Protein AF-A0A0D6EUH8-F1 (afdb_monomer_lite)

Secondary structure (DSSP, 8-state):
-HHHHHHHHHHHHHHHHHHHHHHHHHHHHHHHHHHHHHHHHHHHHHHHHHHHHHHHHHHHHHHHHHHHHHHHHHHIIIII--SHHHHHHHHHHHHHHHHHHHHHHHTS-SS-SS--GGGTTHHHHHHHHHHHHHHHHHHHHT-SS--HHHHHHHHHHHTTTTHHHHHHHHHHHHHHHHHHHHHHHHHHHHHHHHHHHHHHHHHHHHHHHHHHHHHHHHHHHHHHH-

Foldseek 3Di:
DLLVVLVVVLVVLVVVLVVVLVVLVVVLVVVLVVLVVVLVVVLVVLVVVLVLLVLLLVLLVQLLVLLVQLLVLLLCLLQPDDDPVSNVVSVVSNVVSLVSNLVSLVVDDLPPPDNDPLSVCSVVLSVLSVVLVVVSVVVVVVPPDDDNVRSVVVSVVSPCSCVVSSVSSVSSSVSSVVVSVVSVVVSVVVSVVSVVVSVVVVVVSVVVSVVSSVVSVVVSVVSNVD

Sequence (226 aa):
MDQLKNKTLFRQKLISSTITIIFLIVVMGIASLFALWKMEREYNQSLLKVNVLKNISEQLSLAQLNLKSVDQEWKNLIIRARDKETKIKYKRLFEIKVLAFQENIESIESDNKIPLLALKDIDNLKKDSLIIINRYRDLLRAYESLSLTEGVLLDKKTIGLTKNIENKLFIMNHEIIEIYVALQVKVKNDFEIRYYELRQFLILVILFALFLSFINLFKALRVSSE

Radius of gyration: 35.38 Å; chains: 1; bounding box: 79×24×101 Å

pLDDT: mean 87.74, std 8.53, range [57.03, 97.56]

Structure (mmCIF, N/CA/C/O backbone):
data_AF-A0A0D6EUH8-F1
#
_entry.id   AF-A0A0D6EUH8-F1
#
loop_
_atom_site.group_PDB
_atom_site.id
_atom_site.type_symbol
_atom_site.label_atom_id
_atom_site.label_alt_id
_atom_site.label_comp_id
_atom_site.label_asym_id
_atom_site.label_entity_id
_atom_site.label_seq_id
_atom_site.pdbx_PDB_ins_code
_atom_site.Cartn_x
_atom_site.Cartn_y
_atom_site.Cartn_z
_atom_site.occupancy
_atom_site.B_iso_or_equiv
_atom_site.auth_seq_id
_atom_site.auth_comp_id
_atom_site.auth_asym_id
_atom_site.auth_atom_id
_atom_site.pdbx_PDB_model_num
ATOM 1 N N . MET A 1 1 ? 51.987 6.398 -62.429 1.00 58.28 1 MET A N 1
ATOM 2 C CA . MET A 1 1 ? 51.028 7.337 -61.798 1.00 58.28 1 MET A CA 1
ATOM 3 C C . MET A 1 1 ? 49.830 6.597 -61.199 1.00 58.28 1 MET A C 1
ATOM 5 O O . MET A 1 1 ? 49.454 6.918 -60.077 1.00 58.28 1 MET A O 1
ATOM 9 N N . ASP A 1 2 ? 49.307 5.560 -61.864 1.00 63.91 2 ASP A N 1
ATOM 10 C CA . ASP A 1 2 ? 48.124 4.809 -61.400 1.00 63.91 2 ASP A CA 1
ATOM 11 C C . ASP A 1 2 ? 48.315 4.019 -60.097 1.00 63.91 2 ASP A C 1
ATOM 13 O O . ASP A 1 2 ? 47.468 4.102 -59.214 1.00 63.91 2 ASP A O 1
ATOM 17 N N . GLN A 1 3 ? 49.463 3.369 -59.871 1.00 66.19 3 GLN A N 1
ATOM 18 C CA . GLN A 1 3 ? 49.709 2.643 -58.608 1.00 66.19 3 GLN A CA 1
ATOM 19 C C . GLN A 1 3 ? 49.721 3.553 -57.362 1.00 66.19 3 GLN A C 1
ATOM 21 O O . GLN A 1 3 ? 49.236 3.182 -56.292 1.00 66.19 3 GLN A O 1
ATOM 26 N N . LEU A 1 4 ? 50.246 4.777 -57.494 1.00 68.69 4 LEU A N 1
ATOM 27 C CA . LEU A 1 4 ? 50.252 5.783 -56.423 1.00 68.69 4 LEU A CA 1
ATOM 28 C C . LEU A 1 4 ? 48.836 6.321 -56.152 1.00 68.69 4 LEU A C 1
ATOM 30 O O . LEU A 1 4 ? 48.470 6.558 -54.996 1.00 68.69 4 LEU A O 1
ATOM 34 N N . LYS A 1 5 ? 48.017 6.443 -57.203 1.00 74.06 5 LYS A N 1
ATOM 35 C CA . LYS A 1 5 ? 46.605 6.834 -57.126 1.00 74.06 5 LYS A CA 1
ATOM 36 C C . LYS A 1 5 ? 45.753 5.738 -56.468 1.00 74.06 5 LYS A C 1
ATOM 38 O O . LYS A 1 5 ? 45.017 6.048 -55.531 1.00 74.06 5 LYS A O 1
ATOM 43 N N . ASN A 1 6 ? 45.937 4.467 -56.840 1.00 75.69 6 ASN A N 1
ATOM 44 C CA . ASN A 1 6 ? 45.212 3.322 -56.263 1.00 75.69 6 ASN A CA 1
ATOM 45 C C . ASN A 1 6 ? 45.547 3.125 -54.776 1.00 75.69 6 ASN A C 1
ATOM 47 O O . ASN A 1 6 ? 44.644 2.966 -53.953 1.00 75.69 6 ASN A O 1
ATOM 51 N N . LYS A 1 7 ? 46.822 3.271 -54.382 1.00 78.31 7 LYS A N 1
ATOM 52 C CA . LYS A 1 7 ? 47.241 3.220 -52.966 1.00 78.31 7 LYS A CA 1
ATOM 53 C C . LYS A 1 7 ? 46.637 4.351 -52.124 1.00 78.31 7 LYS A C 1
ATOM 55 O O . LYS A 1 7 ? 46.282 4.140 -50.963 1.00 78.31 7 LYS A O 1
ATOM 60 N N . THR A 1 8 ? 46.509 5.546 -52.698 1.00 81.62 8 THR A N 1
ATOM 61 C CA . THR A 1 8 ? 45.907 6.706 -52.021 1.00 81.62 8 THR A CA 1
ATOM 62 C C . THR A 1 8 ? 44.395 6.531 -51.861 1.00 81.62 8 THR A C 1
ATOM 64 O O . THR A 1 8 ? 43.873 6.725 -50.763 1.00 81.62 8 THR A O 1
ATOM 67 N N . LEU A 1 9 ? 43.704 6.068 -52.909 1.00 79.81 9 LEU A N 1
ATOM 68 C CA . LEU A 1 9 ? 42.270 5.753 -52.876 1.00 79.81 9 LEU A CA 1
ATOM 69 C C . LEU A 1 9 ? 41.944 4.626 -51.885 1.00 79.81 9 LEU A C 1
ATOM 71 O O . LEU A 1 9 ? 40.969 4.722 -51.140 1.00 79.81 9 LEU A O 1
ATOM 75 N N . PHE A 1 10 ? 42.778 3.585 -51.825 1.00 79.19 10 PHE A N 1
ATOM 76 C CA . PHE A 1 10 ? 42.643 2.496 -50.855 1.00 79.19 10 PHE A CA 1
ATOM 77 C C . PHE A 1 10 ? 42.703 3.008 -49.408 1.00 79.19 10 PHE A C 1
ATOM 79 O O . PHE A 1 10 ? 41.814 2.723 -48.603 1.00 79.19 10 PHE A O 1
ATOM 86 N N . ARG A 1 11 ? 43.706 3.838 -49.087 1.00 82.06 11 ARG A N 1
ATOM 87 C CA . ARG A 1 11 ? 43.846 4.463 -47.759 1.00 82.06 11 ARG A CA 1
ATOM 88 C C . ARG A 1 11 ? 42.659 5.358 -47.413 1.00 82.06 11 ARG A C 1
ATOM 90 O O . ARG A 1 11 ? 42.157 5.282 -46.296 1.00 82.06 11 ARG A O 1
ATOM 97 N N . GLN A 1 12 ? 42.183 6.166 -48.361 1.00 83.25 12 GLN A N 1
ATOM 98 C CA . GLN A 1 12 ? 41.008 7.020 -48.158 1.00 83.25 12 GLN A CA 1
ATOM 99 C C . GLN A 1 12 ? 39.749 6.203 -47.839 1.00 83.25 12 GLN A C 1
ATOM 101 O O . GLN A 1 12 ? 39.026 6.547 -46.903 1.00 83.25 12 GLN A O 1
ATOM 106 N N . LYS A 1 13 ? 39.509 5.093 -48.554 1.00 81.00 13 LYS A N 1
ATOM 107 C CA . LYS A 1 13 ? 38.370 4.198 -48.283 1.00 81.00 13 LYS A CA 1
ATOM 108 C C . LYS A 1 13 ? 38.455 3.544 -46.901 1.00 81.00 13 LYS A C 1
ATOM 110 O O . LYS A 1 13 ? 37.440 3.472 -46.212 1.00 81.00 13 LYS A O 1
ATOM 115 N N . LEU A 1 14 ? 39.649 3.124 -46.471 1.00 82.31 14 LEU A N 1
ATOM 116 C CA . LEU A 1 14 ? 39.854 2.585 -45.122 1.00 82.31 14 LEU A CA 1
ATOM 117 C C . LEU A 1 14 ? 39.599 3.638 -44.037 1.00 82.31 14 LEU A C 1
ATOM 119 O O . LEU A 1 14 ? 38.841 3.375 -43.108 1.00 82.31 14 LEU A O 1
ATOM 123 N N . ILE A 1 15 ? 40.164 4.842 -44.176 1.00 85.06 15 ILE A N 1
ATOM 124 C CA . ILE A 1 15 ? 39.971 5.941 -43.214 1.00 85.06 15 ILE A CA 1
ATOM 125 C C . ILE A 1 15 ? 38.488 6.319 -43.115 1.00 85.06 15 ILE A C 1
ATOM 127 O O . ILE A 1 15 ? 37.951 6.415 -42.014 1.00 85.06 15 ILE A O 1
ATOM 131 N N . SER A 1 16 ? 37.803 6.474 -44.252 1.00 79.19 16 SER A N 1
ATOM 132 C CA . SER A 1 16 ? 36.369 6.784 -44.294 1.00 79.19 16 SER A CA 1
ATOM 133 C C . SER A 1 16 ? 35.522 5.700 -43.615 1.00 79.19 16 SER A C 1
ATOM 135 O O . SER A 1 16 ? 34.612 6.018 -42.844 1.00 79.19 16 SER A O 1
ATOM 137 N N . SER A 1 17 ? 35.855 4.422 -43.822 1.00 79.88 17 SER A N 1
ATOM 138 C CA . SER A 1 17 ? 35.183 3.313 -43.140 1.00 79.88 17 SER A CA 1
ATOM 139 C C . SER A 1 17 ? 35.401 3.352 -41.628 1.00 79.88 17 SER A C 1
ATOM 141 O O . SER A 1 17 ? 34.443 3.196 -40.873 1.00 79.88 17 SER A O 1
ATOM 143 N N . THR A 1 18 ? 36.634 3.585 -41.175 1.00 84.69 18 THR A N 1
ATOM 144 C CA . THR A 1 18 ? 36.955 3.682 -39.745 1.00 84.69 18 THR A CA 1
ATOM 145 C C . THR A 1 18 ? 36.216 4.844 -39.087 1.00 84.69 18 THR A C 1
ATOM 147 O O . THR A 1 18 ? 35.610 4.658 -38.036 1.00 84.69 18 THR A O 1
ATOM 150 N N . ILE A 1 19 ? 36.182 6.018 -39.729 1.00 86.88 19 ILE A N 1
ATOM 151 C CA . ILE A 1 19 ? 35.429 7.184 -39.239 1.00 86.88 19 ILE A CA 1
ATOM 152 C C . ILE A 1 19 ? 33.936 6.860 -39.130 1.00 86.88 19 ILE A C 1
ATOM 154 O O . ILE A 1 19 ? 33.315 7.188 -38.124 1.00 86.88 19 ILE A O 1
ATOM 158 N N . THR A 1 20 ? 33.368 6.176 -40.127 1.00 83.88 20 THR A N 1
ATOM 159 C CA . THR A 1 20 ? 31.948 5.787 -40.121 1.00 83.88 20 THR A CA 1
ATOM 160 C C . THR A 1 20 ? 31.633 4.833 -38.966 1.00 83.88 20 THR A C 1
ATOM 162 O O . THR A 1 20 ? 30.648 5.031 -38.262 1.00 83.88 20 THR A O 1
ATOM 165 N N . ILE A 1 21 ? 32.483 3.828 -38.726 1.00 84.75 21 ILE A N 1
ATOM 166 C CA . ILE A 1 21 ? 32.310 2.875 -37.617 1.00 84.75 21 ILE A CA 1
ATOM 167 C C . ILE A 1 21 ? 32.413 3.592 -36.268 1.00 84.75 21 ILE A C 1
ATOM 169 O O . ILE A 1 21 ? 31.552 3.401 -35.414 1.00 84.75 21 ILE A O 1
ATOM 173 N N . ILE A 1 22 ? 33.425 4.448 -36.084 1.00 89.50 22 ILE A N 1
ATOM 174 C CA . ILE A 1 22 ? 33.591 5.234 -34.852 1.00 89.50 22 ILE A CA 1
ATOM 175 C C . ILE A 1 22 ? 32.367 6.122 -34.623 1.00 89.50 22 ILE A C 1
ATOM 177 O O . ILE A 1 22 ? 31.824 6.141 -33.521 1.00 89.50 22 ILE A O 1
ATOM 181 N N . PHE A 1 23 ? 31.894 6.814 -35.660 1.00 88.94 23 PHE A N 1
ATOM 182 C CA . PHE A 1 23 ? 30.700 7.649 -35.577 1.00 88.94 23 PHE A CA 1
ATOM 183 C C . PHE A 1 23 ? 29.466 6.839 -35.156 1.00 88.94 23 PHE A C 1
ATOM 185 O O . PHE A 1 23 ? 28.757 7.245 -34.238 1.00 88.94 23 PHE A O 1
ATOM 192 N N . LEU A 1 24 ? 29.242 5.667 -35.760 1.00 87.25 24 LEU A N 1
ATOM 193 C CA . LEU A 1 24 ? 28.132 4.783 -35.394 1.00 87.25 24 LEU A CA 1
ATOM 194 C C . LEU A 1 24 ? 28.236 4.292 -33.946 1.00 87.25 24 LEU A C 1
ATOM 196 O O . LEU A 1 24 ? 27.228 4.291 -33.245 1.00 87.25 24 LEU A O 1
ATOM 200 N N . ILE A 1 25 ? 29.436 3.938 -33.471 1.00 89.00 25 ILE A N 1
ATOM 201 C CA . ILE A 1 25 ? 29.666 3.550 -32.069 1.00 89.00 25 ILE A CA 1
ATOM 202 C C . ILE A 1 25 ? 29.326 4.708 -31.126 1.00 89.00 25 ILE A C 1
ATOM 204 O O . ILE A 1 25 ? 28.642 4.498 -30.125 1.00 89.00 25 ILE A O 1
ATOM 208 N N . VAL A 1 26 ? 29.762 5.930 -31.446 1.00 93.12 26 VAL A N 1
ATOM 209 C CA . VAL A 1 26 ? 29.475 7.120 -30.630 1.00 93.12 26 VAL A CA 1
ATOM 210 C C . VAL A 1 26 ? 27.972 7.401 -30.585 1.00 93.12 26 VAL A C 1
ATOM 212 O O . VAL A 1 26 ? 27.415 7.553 -29.499 1.00 93.12 26 VAL A O 1
ATOM 215 N N . VAL A 1 27 ? 27.295 7.412 -31.737 1.00 89.94 27 VAL A N 1
ATOM 216 C CA . VAL A 1 27 ? 25.838 7.623 -31.817 1.00 89.94 27 VAL A CA 1
ATOM 217 C C . VAL A 1 27 ? 25.084 6.539 -31.047 1.00 89.94 27 VAL A C 1
ATOM 219 O O . VAL A 1 27 ? 24.174 6.853 -30.279 1.00 89.94 27 VAL A O 1
ATOM 222 N N . MET A 1 28 ? 25.492 5.276 -31.196 1.00 91.06 28 MET A N 1
ATOM 223 C CA . MET A 1 28 ? 24.925 4.151 -30.455 1.00 91.06 28 MET A CA 1
ATOM 224 C C . MET A 1 28 ? 25.100 4.333 -28.946 1.00 91.06 28 MET A C 1
ATOM 226 O O . MET A 1 28 ? 24.143 4.142 -28.199 1.00 91.06 28 MET A O 1
ATOM 230 N N . GLY A 1 29 ? 26.288 4.742 -28.493 1.00 92.38 29 GLY A N 1
ATOM 231 C CA . GLY A 1 29 ? 26.565 5.011 -27.083 1.00 92.38 29 GLY A CA 1
ATOM 232 C C . GLY A 1 29 ? 25.658 6.100 -26.512 1.00 92.38 29 GLY A C 1
ATOM 233 O O . GLY A 1 29 ? 25.023 5.888 -25.480 1.00 92.38 29 GLY A O 1
ATOM 234 N N . ILE A 1 30 ? 25.522 7.229 -27.216 1.00 93.56 30 ILE A N 1
ATOM 235 C CA . ILE A 1 30 ? 24.649 8.339 -26.800 1.00 93.56 30 ILE A CA 1
ATOM 236 C C . ILE A 1 30 ? 23.183 7.888 -26.738 1.00 93.56 30 ILE A C 1
ATOM 238 O O . ILE A 1 30 ? 22.511 8.119 -25.732 1.00 93.56 30 ILE A O 1
ATOM 242 N N . ALA A 1 31 ? 22.692 7.212 -27.781 1.00 91.44 31 ALA A N 1
ATOM 243 C CA . ALA A 1 31 ? 21.315 6.721 -27.833 1.00 91.44 31 ALA A CA 1
ATOM 244 C C . ALA A 1 31 ? 21.024 5.709 -26.713 1.00 91.44 31 ALA A C 1
ATOM 246 O O . ALA A 1 31 ? 19.978 5.785 -26.069 1.00 91.44 31 ALA A O 1
ATOM 247 N N . SER A 1 32 ? 21.973 4.809 -26.435 1.00 93.62 32 SER A N 1
ATOM 248 C CA . SER A 1 32 ? 21.865 3.821 -25.355 1.00 93.62 32 SER A CA 1
ATOM 249 C C . SER A 1 32 ? 21.792 4.483 -23.990 1.00 93.62 32 SER A C 1
ATOM 251 O O . SER A 1 32 ? 20.918 4.153 -23.195 1.00 93.62 32 SER A O 1
ATOM 253 N N . LEU A 1 33 ? 22.685 5.440 -23.721 1.00 94.50 33 LEU A N 1
ATOM 254 C CA . LEU A 1 33 ? 22.703 6.173 -22.456 1.00 94.50 33 LEU A CA 1
ATOM 255 C C . LEU A 1 33 ? 21.409 6.959 -22.253 1.00 94.50 33 LEU A C 1
ATOM 257 O O . LEU A 1 33 ? 20.842 6.927 -21.164 1.00 94.50 33 LEU A O 1
ATOM 261 N N . PHE A 1 34 ? 20.904 7.612 -23.301 1.00 93.44 34 PHE A N 1
ATOM 262 C CA . PHE A 1 34 ? 19.634 8.328 -23.231 1.00 93.44 34 PHE A CA 1
ATOM 263 C C . PHE A 1 34 ? 18.451 7.385 -22.964 1.00 93.44 34 PHE A C 1
ATOM 265 O O . PHE A 1 34 ? 17.592 7.692 -22.135 1.00 93.44 34 PHE A O 1
ATOM 272 N N . ALA A 1 35 ? 18.417 6.223 -23.624 1.00 93.31 35 ALA A N 1
ATOM 273 C CA . ALA A 1 35 ? 17.390 5.209 -23.400 1.00 93.31 35 ALA A CA 1
ATOM 274 C C . ALA A 1 35 ? 17.435 4.659 -21.966 1.00 93.31 35 ALA A C 1
ATOM 276 O O . ALA A 1 35 ? 16.400 4.624 -21.301 1.00 93.31 35 ALA A O 1
ATOM 277 N N . LEU A 1 36 ? 18.625 4.309 -21.467 1.00 93.38 36 LEU A N 1
ATOM 278 C CA . LEU A 1 36 ? 18.826 3.835 -20.095 1.00 93.38 36 LEU A CA 1
ATOM 279 C C . LEU A 1 36 ? 18.418 4.891 -19.067 1.00 93.38 36 LEU A C 1
ATOM 281 O O . LEU A 1 36 ? 17.661 4.582 -18.152 1.00 93.38 36 LEU A O 1
ATOM 285 N N . TRP A 1 37 ? 18.833 6.145 -19.255 1.00 94.31 37 TRP A N 1
ATOM 286 C CA . TRP A 1 37 ? 18.448 7.254 -18.380 1.00 94.31 37 TRP A CA 1
ATOM 287 C C . TRP A 1 37 ? 16.929 7.459 -18.341 1.00 94.31 37 TRP A C 1
ATOM 289 O O . TRP A 1 37 ? 16.337 7.641 -17.274 1.00 94.31 37 TRP A O 1
ATOM 299 N N . LYS A 1 38 ? 16.266 7.394 -19.502 1.00 92.31 38 LYS A N 1
ATOM 300 C CA . LYS A 1 38 ? 14.805 7.489 -19.589 1.00 92.31 38 LYS A CA 1
ATOM 301 C C . LYS A 1 38 ? 14.127 6.316 -18.872 1.00 92.31 38 LYS A C 1
ATOM 303 O O . LYS A 1 38 ? 13.187 6.543 -18.112 1.00 92.31 38 LYS A O 1
ATOM 308 N N . MET A 1 39 ? 14.603 5.086 -19.090 1.00 92.00 39 MET A N 1
ATOM 309 C CA . MET A 1 39 ? 14.094 3.883 -18.419 1.00 92.00 39 MET A CA 1
ATOM 310 C C . MET A 1 39 ? 14.247 3.977 -16.901 1.00 92.00 39 MET A C 1
ATOM 312 O O . MET A 1 39 ? 13.288 3.722 -16.179 1.00 92.00 39 MET A O 1
ATOM 316 N N . GLU A 1 40 ? 15.416 4.395 -16.417 1.00 91.88 40 GLU A N 1
ATOM 317 C CA . GLU A 1 40 ? 15.684 4.590 -14.992 1.00 91.88 40 GLU A CA 1
ATOM 318 C C . GLU A 1 40 ? 14.746 5.639 -14.385 1.00 91.88 40 GLU A C 1
ATOM 320 O O . GLU A 1 40 ? 14.131 5.405 -13.343 1.00 91.88 40 GLU A O 1
ATOM 325 N N . ARG A 1 41 ? 14.574 6.785 -15.055 1.00 92.50 41 ARG A N 1
ATOM 326 C CA . ARG A 1 41 ? 13.681 7.850 -14.584 1.00 92.50 41 ARG A CA 1
ATOM 327 C C . ARG A 1 41 ? 12.235 7.372 -14.463 1.00 92.50 41 ARG A C 1
ATOM 329 O O . ARG A 1 41 ? 11.584 7.652 -13.457 1.00 92.50 41 ARG A O 1
ATOM 336 N N . GLU A 1 42 ? 11.730 6.666 -15.468 1.00 91.06 42 GLU A N 1
ATOM 337 C CA . GLU A 1 42 ? 10.363 6.138 -15.458 1.00 91.06 42 GLU A CA 1
ATOM 338 C C . GLU A 1 42 ? 10.177 5.008 -14.437 1.00 91.06 42 GLU A C 1
ATOM 340 O O . GLU A 1 42 ? 9.152 4.961 -13.748 1.00 91.06 42 GLU A O 1
ATOM 345 N N . TYR A 1 43 ? 11.181 4.141 -14.281 1.00 91.25 43 TYR A N 1
ATOM 346 C CA . TYR A 1 43 ? 11.196 3.103 -13.255 1.00 91.25 43 TYR A CA 1
ATOM 347 C C . TYR A 1 43 ? 11.134 3.717 -11.854 1.00 91.25 43 TYR A C 1
ATOM 349 O O . TYR A 1 43 ? 10.253 3.366 -11.072 1.00 91.25 43 TYR A O 1
ATOM 357 N N . ASN A 1 44 ? 11.985 4.703 -11.561 1.00 91.38 44 ASN A N 1
ATOM 358 C CA . ASN A 1 44 ? 12.016 5.377 -10.262 1.00 91.38 44 ASN A CA 1
ATOM 359 C C . ASN A 1 44 ? 10.696 6.099 -9.955 1.00 91.38 44 ASN A C 1
ATOM 361 O O . ASN A 1 44 ? 10.179 6.006 -8.841 1.00 91.38 44 ASN A O 1
ATOM 365 N N . GLN A 1 45 ? 10.096 6.769 -10.944 1.00 90.00 45 GLN A N 1
ATOM 366 C CA . GLN A 1 45 ? 8.768 7.374 -10.782 1.00 90.00 45 GLN A CA 1
ATOM 367 C C . GLN A 1 45 ? 7.685 6.334 -10.487 1.00 90.00 45 GLN A C 1
ATOM 369 O O . GLN A 1 45 ? 6.785 6.582 -9.683 1.00 90.00 45 GLN A O 1
ATOM 374 N N . SER A 1 46 ? 7.759 5.174 -11.131 1.00 91.00 46 SER 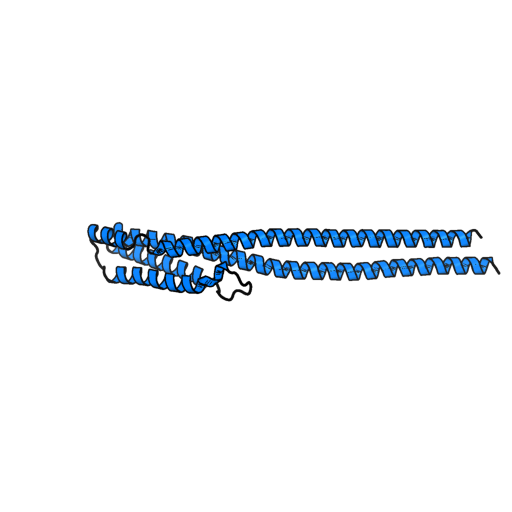A N 1
ATOM 375 C CA . SER A 1 46 ? 6.787 4.107 -10.920 1.00 91.00 46 SER A CA 1
ATOM 376 C C . SER A 1 46 ? 6.988 3.408 -9.578 1.00 91.00 46 SER A C 1
ATOM 378 O O . SER A 1 46 ? 6.009 3.120 -8.895 1.00 91.00 46 SER A O 1
ATOM 380 N N . LEU A 1 47 ? 8.236 3.226 -9.144 1.00 89.81 47 LEU A N 1
ATOM 381 C CA . LEU A 1 47 ? 8.579 2.686 -7.831 1.00 89.81 47 LEU A CA 1
ATOM 382 C C . LEU A 1 47 ? 8.039 3.569 -6.702 1.00 89.81 47 LEU A C 1
ATOM 384 O O . LEU A 1 47 ? 7.470 3.054 -5.742 1.00 89.81 47 LEU A O 1
ATOM 388 N N . LEU A 1 48 ? 8.138 4.897 -6.840 1.00 89.75 48 LEU A N 1
ATOM 389 C CA . LEU A 1 48 ? 7.518 5.831 -5.896 1.00 89.75 48 LEU A CA 1
ATOM 390 C C . LEU A 1 48 ? 6.006 5.600 -5.794 1.00 89.75 48 LEU A C 1
ATOM 392 O O . LEU A 1 48 ? 5.472 5.534 -4.690 1.00 89.75 48 LEU A O 1
ATOM 396 N N . LYS A 1 49 ? 5.320 5.411 -6.926 1.00 90.38 49 LYS A N 1
ATOM 397 C CA . LYS A 1 49 ? 3.876 5.134 -6.934 1.00 90.38 49 LYS A CA 1
ATOM 398 C C . LYS A 1 49 ? 3.534 3.792 -6.286 1.00 90.38 49 LYS A C 1
ATOM 400 O O . LYS A 1 49 ? 2.602 3.725 -5.492 1.00 90.38 49 LYS A O 1
ATOM 405 N N . VAL A 1 50 ? 4.304 2.746 -6.584 1.00 91.19 50 VAL A N 1
ATOM 406 C CA . VAL A 1 50 ? 4.151 1.416 -5.972 1.00 91.19 50 VAL A CA 1
ATOM 407 C C . VAL A 1 50 ? 4.328 1.493 -4.454 1.00 91.19 50 VAL A C 1
ATOM 409 O O . VAL A 1 50 ? 3.529 0.914 -3.723 1.00 91.19 50 VAL A O 1
ATOM 412 N N . ASN A 1 51 ? 5.325 2.239 -3.972 1.00 90.50 51 ASN A N 1
ATOM 413 C CA . ASN A 1 51 ? 5.570 2.417 -2.540 1.00 90.50 51 ASN A CA 1
ATOM 414 C C . ASN A 1 51 ? 4.445 3.193 -1.846 1.00 90.50 51 ASN A C 1
ATOM 416 O O . ASN A 1 51 ? 4.036 2.807 -0.754 1.00 90.50 51 ASN A O 1
ATOM 420 N N . VAL A 1 52 ? 3.913 4.239 -2.486 1.00 90.69 52 VAL A N 1
ATOM 421 C CA . VAL A 1 52 ? 2.750 4.982 -1.972 1.00 90.69 52 VAL A CA 1
ATOM 422 C C . VAL A 1 52 ? 1.541 4.055 -1.833 1.00 90.69 52 VAL A C 1
ATOM 424 O O . VAL A 1 52 ? 0.957 3.980 -0.755 1.00 90.69 52 VAL A O 1
ATOM 427 N N . LEU A 1 53 ? 1.207 3.290 -2.878 1.00 92.19 53 LEU A N 1
ATOM 428 C CA . LEU A 1 53 ? 0.081 2.345 -2.846 1.00 92.19 53 LEU A CA 1
ATOM 429 C C . LEU A 1 53 ? 0.267 1.246 -1.796 1.00 92.19 53 LEU A C 1
ATOM 431 O O . LEU A 1 53 ? -0.675 0.922 -1.074 1.00 92.19 53 LEU A O 1
ATOM 435 N N . LYS A 1 54 ? 1.486 0.708 -1.676 1.00 93.25 54 LYS A N 1
ATOM 436 C CA . LYS A 1 54 ? 1.832 -0.275 -0.646 1.00 93.25 54 LYS A CA 1
ATOM 437 C C . LYS A 1 54 ? 1.594 0.290 0.753 1.00 93.25 54 LYS A C 1
ATOM 439 O O . LYS A 1 54 ? 0.902 -0.344 1.541 1.00 93.25 54 LYS A O 1
ATOM 444 N N . ASN A 1 55 ? 2.119 1.483 1.038 1.00 92.75 55 ASN A N 1
ATOM 445 C CA . ASN A 1 55 ? 1.942 2.122 2.339 1.00 92.75 55 ASN A CA 1
ATOM 446 C C . ASN A 1 55 ? 0.456 2.361 2.641 1.00 92.75 55 ASN A C 1
ATOM 448 O O . ASN A 1 55 ? -0.007 2.010 3.717 1.00 92.75 55 ASN A O 1
ATOM 452 N N . ILE A 1 56 ? -0.322 2.873 1.680 1.00 93.38 56 ILE A N 1
ATOM 453 C CA . ILE A 1 56 ? -1.773 3.063 1.852 1.00 93.38 56 ILE A CA 1
ATOM 454 C C . ILE A 1 56 ? -2.464 1.733 2.189 1.00 93.38 56 ILE A C 1
ATOM 456 O O . ILE A 1 56 ? -3.247 1.675 3.135 1.00 93.38 56 ILE A O 1
ATOM 460 N N . SER A 1 57 ? -2.159 0.657 1.457 1.00 93.56 57 SER A N 1
ATOM 461 C CA . SER A 1 57 ? -2.735 -0.669 1.718 1.00 93.56 57 SER A CA 1
ATOM 462 C C . SER A 1 57 ? -2.363 -1.212 3.102 1.00 93.56 57 SER A C 1
ATOM 464 O O . SER A 1 57 ? -3.213 -1.762 3.810 1.00 93.56 57 SER A O 1
ATOM 466 N N . GLU A 1 58 ? -1.113 -1.024 3.531 1.00 95.44 58 GLU A N 1
ATOM 467 C CA . GLU A 1 58 ? -0.656 -1.403 4.870 1.00 95.44 58 GLU A CA 1
ATOM 468 C C . GLU A 1 58 ? -1.420 -0.628 5.952 1.00 95.44 58 GLU A C 1
ATOM 470 O O . GLU A 1 58 ? -1.946 -1.243 6.881 1.00 95.44 58 GLU A O 1
ATOM 475 N N . GLN A 1 59 ? -1.574 0.691 5.798 1.00 95.69 59 GLN A N 1
ATOM 476 C CA . GLN A 1 59 ? -2.324 1.521 6.745 1.00 95.69 59 GLN A CA 1
ATOM 477 C C . GLN A 1 59 ? -3.810 1.149 6.795 1.00 95.69 59 GLN A C 1
ATOM 479 O O . GLN A 1 59 ? -4.370 1.018 7.883 1.00 95.69 59 GLN A O 1
ATOM 484 N N . LEU A 1 60 ? -4.447 0.885 5.649 1.00 95.56 60 LEU A N 1
ATOM 485 C CA . LEU A 1 60 ? -5.833 0.404 5.601 1.00 95.56 60 LEU A CA 1
ATOM 486 C C . LEU A 1 60 ? -5.984 -0.959 6.291 1.00 95.56 60 LEU A C 1
ATOM 488 O O . LEU A 1 60 ? -6.936 -1.172 7.043 1.00 95.56 60 LEU A O 1
ATOM 492 N N . SER A 1 61 ? -5.038 -1.875 6.077 1.00 96.44 61 SER A N 1
ATOM 493 C CA . SER A 1 61 ? -5.041 -3.204 6.703 1.00 96.44 61 SER A CA 1
ATOM 494 C C . SER A 1 61 ? -4.864 -3.121 8.223 1.00 96.44 61 SER A C 1
ATOM 496 O O . SER A 1 61 ? -5.592 -3.776 8.975 1.00 96.44 61 SER A O 1
ATOM 498 N N . LEU A 1 62 ? -3.934 -2.281 8.689 1.00 97.56 62 LEU A N 1
ATOM 499 C CA . LEU A 1 62 ? -3.717 -2.026 10.115 1.00 97.56 62 LEU A CA 1
ATOM 500 C C . LEU A 1 62 ? -4.930 -1.345 10.755 1.00 97.56 62 LEU A C 1
ATOM 502 O O . LEU A 1 62 ? -5.355 -1.761 11.834 1.00 97.56 62 LEU A O 1
ATOM 506 N N . ALA A 1 63 ? -5.548 -0.378 10.071 1.00 97.25 63 ALA A N 1
ATOM 507 C CA . ALA A 1 63 ? -6.784 0.250 10.520 1.00 97.25 63 ALA A CA 1
ATOM 508 C C . ALA A 1 63 ? -7.907 -0.787 10.695 1.00 97.25 63 ALA A C 1
ATOM 510 O O . ALA A 1 63 ? -8.541 -0.837 11.747 1.00 97.25 63 ALA A O 1
ATOM 511 N N . GLN A 1 64 ? -8.124 -1.682 9.725 1.00 96.25 64 GLN A N 1
ATOM 512 C CA . GLN A 1 64 ? -9.124 -2.753 9.861 1.00 96.25 64 GLN A CA 1
ATOM 513 C C . GLN A 1 64 ? -8.851 -3.661 11.064 1.00 96.25 64 GLN A C 1
ATOM 515 O O . GLN A 1 64 ? -9.772 -4.014 11.803 1.00 96.25 64 GLN A O 1
ATOM 520 N N . LEU A 1 65 ? -7.591 -4.055 11.267 1.00 97.06 65 LEU A N 1
ATOM 521 C CA . LEU A 1 65 ? -7.196 -4.915 12.381 1.00 97.06 65 LEU A CA 1
ATOM 522 C C . LEU A 1 65 ? -7.405 -4.219 13.732 1.00 97.06 65 LEU A C 1
ATOM 524 O O . LEU A 1 65 ? -7.928 -4.826 14.674 1.00 97.06 65 LEU A O 1
ATOM 528 N N . ASN A 1 66 ? -7.027 -2.945 13.830 1.00 97.56 66 ASN A N 1
ATOM 529 C CA . ASN A 1 66 ? -7.199 -2.163 15.048 1.00 97.56 66 ASN A CA 1
ATOM 530 C C . ASN A 1 66 ? -8.677 -1.874 15.327 1.00 97.56 66 ASN A C 1
ATOM 532 O O . ASN A 1 66 ? -9.082 -2.005 16.477 1.00 97.56 66 ASN A O 1
ATOM 536 N N . LEU A 1 67 ? -9.509 -1.622 14.312 1.00 96.31 67 LEU A N 1
ATOM 537 C CA . LEU A 1 67 ? -10.957 -1.461 14.482 1.00 96.31 67 LEU A CA 1
ATOM 538 C C . LEU A 1 67 ? -11.623 -2.737 15.021 1.00 96.31 67 LEU A C 1
ATOM 540 O O . LEU A 1 67 ? -12.378 -2.680 15.990 1.00 96.31 67 LEU A O 1
ATOM 544 N N . LYS A 1 68 ? -11.270 -3.911 14.481 1.00 95.25 68 LYS A N 1
ATOM 545 C CA . LYS A 1 68 ? -11.722 -5.199 15.042 1.00 95.25 68 LYS A CA 1
ATOM 546 C C . LYS A 1 68 ? -11.263 -5.385 16.488 1.00 95.25 68 LYS A C 1
ATOM 548 O O . LYS A 1 68 ? -11.992 -5.929 17.316 1.00 95.25 68 LYS A O 1
ATOM 553 N N . SER A 1 69 ? -10.051 -4.925 16.801 1.00 95.62 69 SER A N 1
ATOM 554 C CA . SER A 1 69 ? -9.527 -4.951 18.168 1.00 95.62 69 SER A CA 1
ATOM 555 C C . SER A 1 69 ? -10.293 -3.997 19.090 1.00 95.62 69 SER A C 1
ATOM 557 O O . SER A 1 69 ? -10.545 -4.363 20.231 1.00 95.62 69 SER A O 1
ATOM 559 N N . VAL A 1 70 ? -10.721 -2.821 18.612 1.00 94.62 70 VAL A N 1
ATOM 560 C CA . VAL A 1 70 ? -11.593 -1.894 19.359 1.00 94.62 70 VAL A CA 1
ATOM 561 C C . VAL A 1 70 ? -12.890 -2.592 19.765 1.00 94.62 70 VAL A C 1
ATOM 563 O O . VAL A 1 70 ? -13.235 -2.574 20.945 1.00 94.62 70 VAL A O 1
ATOM 566 N N . ASP A 1 71 ? -13.562 -3.279 18.838 1.00 93.38 71 ASP A N 1
ATOM 567 C CA . ASP A 1 71 ? -14.795 -4.020 19.146 1.00 93.38 71 ASP A CA 1
ATOM 568 C C . ASP A 1 71 ? -14.557 -5.184 20.119 1.00 93.38 71 ASP A C 1
ATOM 570 O O . ASP A 1 71 ? -15.400 -5.497 20.966 1.00 93.38 71 ASP A O 1
ATOM 574 N N . GLN A 1 72 ? -13.397 -5.837 20.026 1.00 93.44 72 GLN A N 1
ATOM 575 C CA . GLN A 1 72 ? -13.031 -6.910 20.944 1.00 93.44 72 GLN A CA 1
ATOM 576 C C . GLN A 1 72 ? -12.750 -6.386 22.359 1.00 93.44 72 GLN A C 1
ATOM 578 O O . GLN A 1 72 ? -13.219 -6.979 23.335 1.00 93.44 72 GLN A O 1
ATOM 583 N N . GLU A 1 73 ? -12.013 -5.282 22.486 1.00 93.69 73 GLU A N 1
ATOM 584 C CA . GLU A 1 73 ? -11.726 -4.661 23.782 1.00 93.69 73 GLU A CA 1
ATOM 585 C C . GLU A 1 73 ? -12.962 -4.006 24.391 1.00 93.69 73 GLU A C 1
ATOM 587 O O . GLU A 1 73 ? -13.153 -4.077 25.605 1.00 93.69 73 GLU A O 1
ATOM 592 N N . TRP A 1 74 ? -13.856 -3.470 23.558 1.00 92.50 74 TRP A N 1
ATOM 593 C CA . TRP A 1 74 ? -15.187 -3.051 23.977 1.00 92.50 74 TRP A CA 1
ATOM 594 C C . TRP A 1 74 ? -15.914 -4.203 24.672 1.00 92.50 74 TRP A C 1
ATOM 596 O O . TRP A 1 74 ? -16.238 -4.099 25.854 1.00 92.50 74 TRP A O 1
ATOM 606 N N . LYS A 1 75 ? -16.062 -5.355 24.003 1.00 91.12 75 LYS A N 1
ATOM 607 C CA . LYS A 1 75 ? -16.691 -6.555 24.587 1.00 91.12 75 LYS A CA 1
ATOM 608 C C . LYS A 1 75 ? -16.009 -7.013 25.872 1.00 91.12 75 LYS A C 1
ATOM 610 O O . LYS A 1 75 ? -16.688 -7.399 26.826 1.00 91.12 75 LYS A O 1
ATOM 615 N N . ASN A 1 76 ? -14.677 -6.974 25.921 1.00 91.56 76 ASN A N 1
ATOM 616 C CA . ASN A 1 76 ? -13.934 -7.299 27.137 1.00 91.56 76 ASN A CA 1
ATOM 617 C C . ASN A 1 76 ? -14.332 -6.369 28.292 1.00 91.56 76 ASN A C 1
ATOM 619 O O . ASN A 1 76 ? -14.616 -6.837 29.396 1.00 91.56 76 ASN A O 1
ATOM 623 N N . LEU A 1 77 ? -14.414 -5.069 28.020 1.00 89.44 77 LEU A N 1
ATOM 624 C CA . LEU A 1 77 ? -14.749 -4.048 29.002 1.00 89.44 77 LEU A CA 1
ATOM 625 C C . LEU A 1 77 ? -16.185 -4.179 29.525 1.00 89.44 77 LEU A C 1
ATOM 627 O O . LEU A 1 77 ? -16.389 -4.112 30.734 1.00 89.44 77 LEU A O 1
ATOM 631 N N . ILE A 1 78 ? -17.168 -4.403 28.649 1.00 88.56 78 ILE A N 1
ATOM 632 C CA . ILE A 1 78 ? -18.586 -4.383 29.050 1.00 88.56 78 ILE A CA 1
ATOM 633 C C . ILE A 1 78 ? -19.133 -5.748 29.496 1.00 88.56 78 ILE A C 1
ATOM 635 O O . ILE A 1 78 ? -20.057 -5.797 30.305 1.00 88.56 78 ILE A O 1
ATOM 639 N N . ILE A 1 79 ? -18.561 -6.866 29.029 1.00 85.25 79 ILE A N 1
ATOM 640 C CA . ILE A 1 79 ? -19.049 -8.218 29.369 1.00 85.25 79 ILE A CA 1
ATOM 641 C C . ILE A 1 79 ? -18.129 -8.931 30.361 1.00 85.25 79 ILE A C 1
ATOM 643 O O . ILE A 1 79 ? -18.634 -9.668 31.211 1.00 85.25 79 ILE A O 1
ATOM 647 N N . ARG A 1 80 ? -16.803 -8.751 30.268 1.00 82.75 80 ARG A N 1
ATOM 648 C CA . ARG A 1 80 ? -15.817 -9.577 31.001 1.00 82.75 80 ARG A CA 1
ATOM 649 C C . ARG A 1 80 ? -15.225 -8.882 32.227 1.00 82.75 80 ARG A C 1
ATOM 651 O O . ARG A 1 80 ? -14.845 -9.565 33.173 1.00 82.75 80 ARG A O 1
ATOM 658 N N . ALA A 1 81 ? -15.170 -7.554 32.247 1.00 84.12 81 ALA A N 1
ATOM 659 C CA . ALA A 1 81 ? -14.582 -6.801 33.350 1.00 84.12 81 ALA A CA 1
ATOM 660 C C . ALA A 1 81 ? -15.520 -6.743 34.574 1.00 84.12 81 ALA A C 1
ATOM 662 O O . ALA A 1 81 ? -16.487 -5.978 34.602 1.00 84.12 81 ALA A O 1
ATOM 663 N N . ARG A 1 82 ? -15.250 -7.570 35.592 1.00 81.00 82 ARG A N 1
ATOM 664 C CA . ARG A 1 82 ? -16.078 -7.666 36.812 1.00 81.00 82 ARG A CA 1
ATOM 665 C C . ARG A 1 82 ? -15.589 -6.777 37.944 1.00 81.00 82 ARG A C 1
ATOM 667 O O . ARG A 1 82 ? -16.401 -6.161 38.625 1.00 81.00 82 ARG A O 1
ATOM 674 N N . ASP A 1 83 ? -14.280 -6.682 38.108 1.00 84.25 83 ASP A N 1
ATOM 675 C CA . ASP A 1 83 ? -13.630 -5.883 39.137 1.00 84.25 83 ASP A CA 1
ATOM 676 C C . ASP A 1 83 ? -13.057 -4.571 38.569 1.00 84.25 83 ASP A C 1
ATOM 678 O O . ASP A 1 83 ? -12.977 -4.351 37.354 1.00 84.25 83 ASP A O 1
ATOM 682 N N . LYS A 1 84 ? -12.672 -3.671 39.476 1.00 84.44 84 LYS A N 1
ATOM 683 C CA . LYS A 1 84 ? -12.158 -2.338 39.140 1.00 84.44 84 LYS A CA 1
ATOM 684 C C . LYS A 1 84 ? -10.843 -2.396 38.357 1.00 84.44 84 LYS A C 1
ATOM 686 O O . LYS A 1 84 ? -10.653 -1.590 37.448 1.00 84.44 84 LYS A O 1
ATOM 691 N N . GLU A 1 85 ? -9.951 -3.326 38.683 1.00 87.69 85 GLU A N 1
ATOM 692 C CA . GLU A 1 85 ? -8.627 -3.426 38.066 1.00 87.69 85 GLU A CA 1
ATOM 693 C C . GLU A 1 85 ? -8.739 -3.902 36.614 1.00 87.69 85 GLU A C 1
ATOM 695 O O . GLU A 1 85 ? -8.222 -3.260 35.694 1.00 87.69 85 GLU A O 1
ATOM 700 N N . THR A 1 86 ? -9.526 -4.952 36.381 1.00 88.44 86 THR A N 1
ATOM 701 C CA . THR A 1 86 ? -9.808 -5.472 35.039 1.00 88.44 86 THR A CA 1
ATOM 702 C C . THR A 1 86 ? -10.521 -4.433 34.167 1.00 88.44 86 THR A C 1
ATOM 704 O O . THR A 1 86 ? -10.213 -4.307 32.978 1.00 88.44 86 THR A O 1
ATOM 707 N N . LYS A 1 87 ? -11.424 -3.625 34.743 1.00 86.19 87 LYS A N 1
ATOM 708 C CA . LYS A 1 87 ? -12.061 -2.498 34.033 1.00 86.19 87 LYS A CA 1
ATOM 709 C C . LYS A 1 87 ? -11.048 -1.440 33.607 1.00 86.19 87 LYS A C 1
ATOM 711 O O . LYS A 1 87 ? -11.067 -1.015 32.454 1.00 86.19 87 LYS A O 1
ATOM 716 N N . ILE A 1 88 ? -10.145 -1.039 34.504 1.00 88.62 88 ILE A N 1
ATOM 717 C CA . ILE A 1 88 ? -9.078 -0.077 34.185 1.00 88.62 88 ILE A CA 1
ATOM 718 C C . ILE A 1 88 ? -8.192 -0.626 33.060 1.00 88.62 88 ILE A C 1
ATOM 720 O O . ILE A 1 88 ? -7.906 0.090 32.097 1.00 88.62 88 ILE A O 1
ATOM 724 N N . LYS A 1 89 ? -7.813 -1.907 33.139 1.00 92.00 89 LYS A N 1
ATOM 725 C CA . LYS A 1 89 ? -7.009 -2.584 32.115 1.00 92.00 89 LYS A CA 1
ATOM 726 C C . LYS A 1 89 ? -7.686 -2.559 30.744 1.00 92.00 89 LYS A C 1
ATOM 728 O O . LYS A 1 89 ? -7.074 -2.094 29.784 1.00 92.00 89 LYS A O 1
ATOM 733 N N . TYR A 1 90 ? -8.929 -3.029 30.635 1.00 91.81 90 TYR A N 1
ATOM 734 C CA . TYR A 1 90 ? -9.616 -3.087 29.341 1.00 91.81 90 TYR A CA 1
ATOM 735 C C . TYR A 1 90 ? -9.983 -1.707 28.798 1.00 91.81 90 TYR A C 1
ATOM 737 O O . TYR A 1 90 ? -9.888 -1.497 27.594 1.00 91.81 90 TYR A O 1
ATOM 745 N N . LYS A 1 91 ? -10.290 -0.730 29.661 1.00 91.31 91 LYS A N 1
ATOM 746 C CA . LYS A 1 91 ? -10.466 0.666 29.235 1.00 91.31 91 LYS A CA 1
ATOM 747 C C . LYS A 1 91 ? -9.187 1.230 28.618 1.00 91.31 91 LYS A C 1
ATOM 749 O O . LYS A 1 91 ? -9.243 1.877 27.576 1.00 91.31 91 LYS A O 1
ATOM 754 N N . ARG A 1 92 ? -8.026 0.951 29.219 1.00 93.44 92 ARG A N 1
ATOM 755 C CA . ARG A 1 92 ? -6.728 1.350 28.656 1.00 93.44 92 ARG A CA 1
ATOM 756 C C . ARG A 1 92 ? -6.458 0.666 27.315 1.00 93.44 92 ARG A C 1
ATOM 758 O O . ARG A 1 92 ? -6.025 1.333 26.384 1.00 93.44 92 ARG A O 1
ATOM 765 N N . LEU A 1 93 ? -6.706 -0.641 27.212 1.00 95.56 93 LEU A N 1
ATOM 766 C CA . LEU A 1 93 ? -6.517 -1.387 25.962 1.00 95.56 93 LEU A CA 1
ATOM 767 C C . LEU A 1 93 ? -7.437 -0.874 24.851 1.00 95.56 93 LEU A C 1
ATOM 769 O O . LEU A 1 93 ? -6.967 -0.671 23.735 1.00 95.56 93 LEU A O 1
ATOM 773 N N . PHE A 1 94 ? -8.701 -0.598 25.170 1.00 94.94 94 PHE A N 1
ATOM 774 C CA . PHE A 1 94 ? -9.652 0.019 24.251 1.00 94.94 94 PHE A CA 1
ATOM 775 C C . PHE A 1 94 ? -9.111 1.341 23.691 1.00 94.94 94 PHE A C 1
ATOM 777 O O . PHE A 1 94 ? -9.004 1.479 22.476 1.00 94.94 94 PHE A O 1
ATOM 784 N N . GLU A 1 95 ? -8.684 2.276 24.548 1.00 95.19 95 GLU A N 1
ATOM 785 C CA . GLU A 1 95 ? -8.154 3.567 24.081 1.00 95.19 95 GLU A CA 1
AT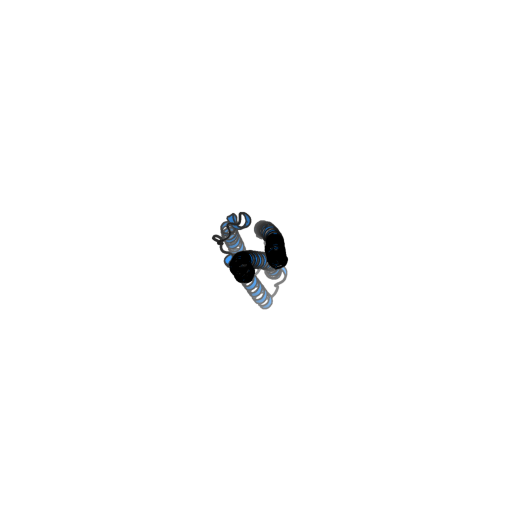OM 786 C C . GLU A 1 95 ? -6.858 3.415 23.273 1.00 95.19 95 GLU A C 1
ATOM 788 O O . GL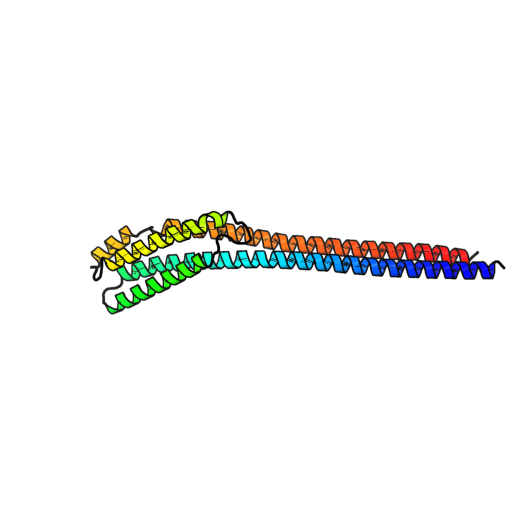U A 1 95 ? -6.687 4.104 22.273 1.00 95.19 95 GLU A O 1
ATOM 793 N N . ILE A 1 96 ? -5.974 2.474 23.630 1.00 97.56 96 ILE A N 1
ATOM 794 C CA . ILE A 1 96 ? -4.781 2.167 22.820 1.00 97.56 96 ILE A CA 1
ATOM 795 C C . ILE A 1 96 ? -5.182 1.716 21.410 1.00 97.56 96 ILE A C 1
ATOM 797 O O . ILE A 1 96 ? -4.583 2.152 20.430 1.00 97.56 96 ILE A O 1
ATOM 801 N N . LYS A 1 97 ? -6.192 0.845 21.288 1.00 97.38 97 LYS A N 1
ATOM 802 C CA . LYS A 1 97 ? -6.665 0.364 19.981 1.00 97.38 97 LYS A CA 1
ATOM 803 C C . LYS A 1 97 ? -7.386 1.444 19.186 1.00 97.38 97 LYS A C 1
ATOM 805 O O . LYS A 1 97 ? -7.207 1.499 17.973 1.00 97.38 97 LYS A O 1
ATOM 810 N N . VAL A 1 98 ? -8.136 2.315 19.858 1.00 96.25 98 VAL A N 1
ATOM 811 C CA . VAL A 1 98 ? -8.762 3.488 19.241 1.00 96.25 98 VAL A CA 1
ATOM 812 C C . VAL A 1 98 ? -7.703 4.435 18.684 1.00 96.25 98 VAL A C 1
ATOM 814 O O . VAL A 1 98 ? -7.805 4.819 17.524 1.00 96.25 98 VAL A O 1
ATOM 817 N N . LEU A 1 99 ? -6.678 4.770 19.473 1.00 96.69 99 LEU A N 1
ATOM 818 C CA . LEU A 1 99 ? -5.585 5.638 19.034 1.00 96.69 99 LEU A CA 1
ATOM 819 C C . LEU A 1 99 ? -4.843 5.035 17.842 1.00 96.69 99 LEU A C 1
ATOM 821 O O . LEU A 1 99 ? -4.710 5.703 16.827 1.00 96.69 99 LEU A O 1
ATOM 825 N N . ALA A 1 100 ? -4.459 3.758 17.920 1.00 97.50 100 ALA A N 1
ATOM 826 C CA . ALA A 1 100 ? -3.773 3.088 16.818 1.00 97.50 100 ALA A CA 1
ATOM 827 C C . ALA A 1 100 ? -4.622 3.087 15.535 1.00 9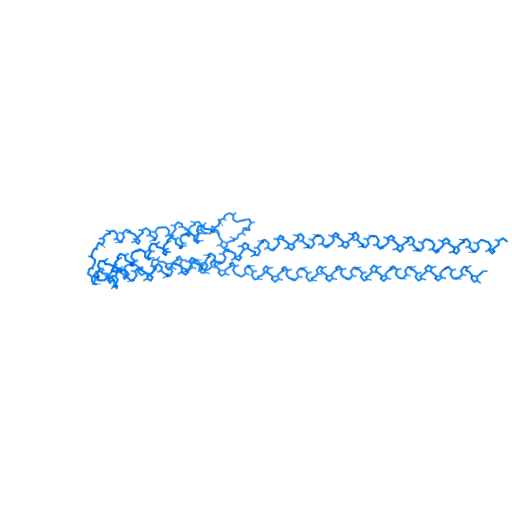7.50 100 ALA A C 1
ATOM 829 O O . ALA A 1 100 ? -4.133 3.427 14.463 1.00 97.50 100 ALA A O 1
ATOM 830 N N . PHE A 1 101 ? -5.918 2.770 15.640 1.00 97.44 101 PHE A N 1
ATOM 831 C CA . PHE A 1 101 ? -6.841 2.860 14.510 1.00 97.44 101 PHE A CA 1
ATOM 832 C C . PHE A 1 101 ? -6.890 4.275 13.909 1.00 97.44 101 PHE A C 1
ATOM 834 O O . PHE A 1 101 ? -6.803 4.413 12.689 1.00 97.44 101 PHE A O 1
ATOM 841 N N . GLN A 1 102 ? -7.000 5.308 14.751 1.00 95.38 102 GLN A N 1
ATOM 842 C CA . GLN A 1 102 ? -7.028 6.707 14.321 1.00 95.38 102 GLN A CA 1
ATOM 843 C C . GLN A 1 102 ? -5.719 7.125 13.643 1.00 95.38 102 GLN A C 1
ATOM 845 O O . GLN A 1 102 ? -5.757 7.723 12.574 1.00 95.38 102 GLN A O 1
ATOM 850 N N . GLU A 1 103 ? -4.570 6.761 14.206 1.00 95.56 103 GLU A N 1
ATOM 851 C CA . GLU A 1 103 ? -3.257 7.021 13.608 1.00 95.56 103 GLU A CA 1
ATOM 852 C C . GLU A 1 103 ? -3.136 6.377 12.221 1.00 95.56 103 GLU A C 1
ATOM 854 O O . GLU A 1 103 ? -2.701 7.032 11.272 1.00 95.56 103 GLU A O 1
ATOM 859 N N . ASN A 1 104 ? -3.582 5.123 12.071 1.00 95.88 104 ASN A N 1
ATOM 860 C CA . ASN A 1 104 ? -3.543 4.432 10.783 1.00 95.88 104 ASN A CA 1
ATOM 861 C C . ASN A 1 104 ? -4.403 5.138 9.728 1.00 95.88 104 ASN A C 1
ATOM 863 O O . ASN A 1 104 ? -3.919 5.387 8.625 1.00 95.88 104 ASN A O 1
ATOM 867 N N . ILE A 1 105 ? -5.655 5.492 10.040 1.00 94.00 105 ILE A N 1
ATOM 868 C CA . ILE A 1 105 ? -6.510 6.180 9.059 1.00 94.00 105 ILE A CA 1
ATOM 869 C C . ILE A 1 105 ? -6.021 7.604 8.778 1.00 94.00 105 ILE A C 1
ATOM 871 O O . ILE A 1 105 ? -6.079 8.033 7.629 1.00 94.00 105 ILE A O 1
ATOM 875 N N . GLU A 1 106 ? -5.509 8.327 9.779 1.00 92.06 106 GLU A N 1
ATOM 876 C CA . GLU A 1 106 ? -5.036 9.704 9.601 1.00 92.06 106 GLU A CA 1
ATOM 877 C C . GLU A 1 106 ? -3.764 9.789 8.765 1.00 92.06 106 GLU A C 1
ATOM 879 O O . GLU A 1 106 ? -3.612 10.730 7.988 1.00 92.06 106 GLU A O 1
ATOM 884 N N . SER A 1 107 ? -2.906 8.768 8.842 1.00 90.88 107 SER A N 1
ATOM 885 C CA . SER A 1 107 ? -1.707 8.661 8.004 1.00 90.88 107 SER A CA 1
ATOM 886 C C . SER A 1 107 ? -2.001 8.527 6.502 1.00 90.88 107 SER A C 1
ATOM 888 O O . SER A 1 107 ? -1.100 8.685 5.678 1.00 90.88 107 SER A O 1
ATOM 890 N N . ILE A 1 108 ? -3.254 8.241 6.128 1.00 90.25 108 ILE A N 1
ATOM 891 C CA . ILE A 1 108 ? -3.692 8.197 4.735 1.00 90.25 108 ILE A CA 1
ATOM 892 C C . ILE A 1 108 ? -4.122 9.608 4.324 1.00 90.25 108 ILE A C 1
ATOM 894 O O . ILE A 1 108 ? -5.167 10.115 4.743 1.00 90.25 108 ILE A O 1
ATOM 898 N N . GLU A 1 109 ? -3.303 10.245 3.491 1.00 79.94 109 GLU A N 1
ATOM 899 C CA . GLU A 1 109 ? -3.609 11.545 2.892 1.00 79.94 109 GLU A CA 1
ATOM 900 C C . GLU A 1 109 ? -4.711 11.415 1.825 1.00 79.94 109 GLU A C 1
ATOM 902 O O . GLU A 1 109 ? -4.683 10.510 0.985 1.00 79.94 109 GLU A O 1
ATOM 907 N N . SER A 1 110 ? -5.686 12.327 1.839 1.00 65.88 110 SER A N 1
ATOM 908 C CA . SER A 1 110 ? -6.739 12.380 0.817 1.00 65.88 110 SER A CA 1
ATOM 909 C C . SER A 1 110 ? -6.253 13.002 -0.493 1.00 65.88 110 SER A C 1
ATOM 911 O O . SER A 1 110 ? -6.643 12.541 -1.564 1.00 65.88 110 SER A O 1
ATOM 913 N N . ASP A 1 111 ? -5.330 13.965 -0.422 1.00 60.34 111 ASP A N 1
ATOM 914 C CA . ASP A 1 111 ? -4.673 14.592 -1.578 1.00 60.34 111 ASP A CA 1
ATOM 915 C C . ASP A 1 111 ? -3.365 13.878 -1.949 1.00 60.34 111 ASP A C 1
ATOM 917 O O . ASP A 1 111 ? -2.293 14.465 -2.117 1.00 60.34 111 ASP A O 1
ATOM 921 N N . ASN A 1 112 ? -3.437 12.549 -2.036 1.00 62.84 112 ASN A N 1
ATOM 922 C CA . ASN A 1 112 ? -2.316 11.781 -2.544 1.00 62.84 112 ASN A CA 1
ATOM 923 C C . ASN A 1 112 ? -2.012 12.231 -3.982 1.00 62.84 112 ASN A C 1
ATOM 925 O O . ASN A 1 112 ? -2.905 12.333 -4.822 1.00 62.84 112 ASN A O 1
ATOM 929 N N . LYS A 1 113 ? -0.723 12.390 -4.318 1.00 64.38 113 LYS A N 1
ATOM 930 C CA . LYS A 1 113 ? -0.252 12.721 -5.688 1.00 64.38 113 LYS A CA 1
ATOM 931 C C . LYS A 1 113 ? -0.741 11.743 -6.769 1.00 64.38 113 LYS A C 1
ATOM 933 O O . LYS A 1 113 ? -0.530 11.967 -7.961 1.00 64.38 113 LYS A O 1
ATOM 938 N N . ILE A 1 114 ? -1.327 10.625 -6.352 1.00 66.44 114 ILE A N 1
ATOM 939 C CA . ILE A 1 114 ? -2.005 9.647 -7.184 1.00 66.44 114 ILE A CA 1
ATOM 940 C C . ILE A 1 114 ? -3.505 9.817 -6.911 1.00 66.44 114 ILE A C 1
ATOM 942 O O . ILE A 1 114 ? -3.969 9.358 -5.867 1.00 66.44 114 ILE A O 1
ATOM 946 N N . PRO A 1 115 ? -4.267 10.459 -7.813 1.00 64.25 115 PRO A N 1
ATOM 947 C CA . PRO A 1 115 ? -5.712 10.541 -7.669 1.00 64.25 115 PRO A CA 1
ATOM 948 C C . PRO A 1 115 ? -6.294 9.128 -7.742 1.00 64.25 115 PRO A C 1
ATOM 950 O O . PRO A 1 115 ? -6.286 8.481 -8.790 1.00 64.25 115 PRO A O 1
ATOM 953 N N . LEU A 1 116 ? -6.759 8.636 -6.598 1.00 72.69 116 LEU A N 1
ATOM 954 C CA . LEU A 1 116 ? -7.325 7.304 -6.437 1.00 72.69 116 LEU A CA 1
ATOM 955 C C . LEU A 1 116 ? -8.808 7.465 -6.136 1.00 72.69 116 LEU A C 1
ATOM 957 O O . LEU A 1 116 ? -9.173 7.992 -5.088 1.00 72.69 116 LEU A O 1
ATOM 961 N N . LEU A 1 117 ? -9.661 6.985 -7.043 1.00 73.94 117 LEU A N 1
ATOM 962 C CA . LEU A 1 117 ? -11.112 6.932 -6.828 1.00 73.94 117 LEU A CA 1
ATOM 963 C C . LEU A 1 117 ? -11.451 6.244 -5.496 1.00 73.94 117 LEU A C 1
ATOM 965 O O . LEU A 1 117 ? -12.298 6.744 -4.763 1.00 73.94 117 LEU A O 1
ATOM 969 N N . ALA A 1 118 ? -10.700 5.193 -5.149 1.00 75.12 118 ALA A N 1
ATOM 970 C CA . ALA A 1 118 ? -10.793 4.468 -3.883 1.00 75.12 118 ALA A CA 1
ATOM 971 C C . ALA A 1 118 ? -10.628 5.363 -2.638 1.00 75.12 118 ALA A C 1
ATOM 973 O O . ALA A 1 118 ? -11.236 5.109 -1.603 1.00 75.12 118 ALA A O 1
ATOM 974 N N . LEU A 1 119 ? -9.822 6.429 -2.718 1.00 83.88 119 LEU A N 1
ATOM 975 C CA . LEU A 1 119 ? -9.572 7.341 -1.596 1.00 83.88 119 LEU A CA 1
ATOM 976 C C . LEU A 1 119 ? -10.490 8.562 -1.584 1.00 83.88 119 LEU A C 1
ATOM 978 O O . LEU A 1 119 ? -10.422 9.352 -0.647 1.00 83.88 119 LEU A O 1
ATOM 982 N N . LYS A 1 120 ? -11.382 8.717 -2.568 1.00 83.38 120 LYS A N 1
ATOM 983 C CA . LYS A 1 120 ? -12.288 9.872 -2.654 1.00 83.38 120 LYS A CA 1
ATOM 984 C C . LYS A 1 120 ? -13.110 10.075 -1.376 1.00 83.38 120 LYS A C 1
ATOM 986 O O . LYS A 1 120 ? -13.399 11.208 -1.005 1.00 83.38 120 LYS A O 1
ATOM 991 N N . ASP A 1 121 ? -13.455 8.982 -0.701 1.00 84.94 121 ASP A N 1
ATOM 992 C CA . ASP A 1 121 ? -14.268 8.988 0.515 1.00 84.94 121 ASP A CA 1
ATOM 993 C C . ASP A 1 121 ? -13.464 8.794 1.810 1.00 84.94 121 ASP A C 1
ATOM 995 O O . ASP A 1 121 ? -14.065 8.606 2.871 1.00 84.94 121 ASP A O 1
ATOM 999 N N . ILE A 1 122 ? -12.124 8.855 1.775 1.00 89.62 122 ILE A N 1
ATOM 1000 C CA . ILE A 1 122 ? -11.305 8.644 2.981 1.00 89.62 122 ILE A CA 1
ATOM 1001 C C . ILE A 1 122 ? -11.596 9.695 4.059 1.00 89.62 122 ILE A C 1
ATOM 1003 O O . ILE A 1 122 ? -11.727 9.355 5.231 1.00 89.62 122 ILE A O 1
ATOM 1007 N N . ASP A 1 123 ? -11.812 10.954 3.674 1.00 90.69 123 ASP A N 1
ATOM 1008 C CA . ASP A 1 123 ? -12.133 12.025 4.624 1.00 90.69 123 ASP A CA 1
ATOM 1009 C C . ASP A 1 123 ? -13.518 11.838 5.254 1.00 90.69 123 ASP A C 1
ATOM 1011 O O . ASP A 1 123 ? -13.723 12.122 6.437 1.00 90.69 123 ASP A O 1
ATOM 1015 N N . ASN A 1 124 ? -14.473 11.306 4.486 1.00 90.75 124 ASN A N 1
ATOM 1016 C CA . ASN A 1 124 ? -15.784 10.933 5.009 1.00 90.75 124 ASN A CA 1
ATOM 1017 C C . ASN A 1 124 ? -15.659 9.752 5.979 1.00 90.75 124 ASN A C 1
ATOM 1019 O O . ASN A 1 124 ? -16.256 9.777 7.052 1.00 90.75 124 ASN A O 1
ATOM 1023 N N . LEU A 1 125 ? -14.832 8.754 5.653 1.00 92.31 125 LEU A N 1
ATOM 1024 C CA . LEU A 1 125 ? -14.548 7.627 6.538 1.00 92.31 125 LEU A CA 1
ATOM 1025 C C . LEU A 1 125 ? -13.914 8.082 7.860 1.00 92.31 125 LEU A C 1
ATOM 1027 O O . LEU A 1 125 ? -14.344 7.626 8.919 1.00 92.31 125 LEU A O 1
ATOM 1031 N N . LYS A 1 126 ? -12.939 8.999 7.814 1.00 93.56 126 LYS A N 1
ATOM 1032 C CA . LYS A 1 126 ? -12.311 9.586 9.009 1.00 93.56 126 LYS A CA 1
ATOM 1033 C C . LYS A 1 126 ? -13.359 10.230 9.915 1.00 93.56 126 LYS A C 1
ATOM 1035 O O . LYS A 1 126 ? -13.437 9.894 11.099 1.00 93.56 126 LYS A O 1
ATOM 1040 N N . LYS A 1 127 ? -14.236 11.066 9.348 1.00 93.56 127 LYS A N 1
ATOM 1041 C CA . LYS A 1 127 ? -15.342 11.711 10.078 1.00 93.56 127 LYS A CA 1
ATOM 1042 C C . LYS A 1 127 ? -16.321 10.697 10.674 1.00 93.56 127 LYS A C 1
ATOM 1044 O O . LYS A 1 127 ? -16.592 10.756 11.874 1.00 93.56 127 LYS A O 1
ATOM 1049 N N . ASP A 1 128 ? -16.805 9.750 9.869 1.00 93.00 128 ASP A N 1
ATOM 1050 C CA . ASP A 1 128 ? -17.722 8.687 10.310 1.00 93.00 128 ASP A CA 1
ATOM 1051 C C . ASP A 1 128 ? -17.115 7.885 11.472 1.00 93.00 128 ASP A C 1
ATOM 1053 O O . ASP A 1 128 ? -17.784 7.572 12.461 1.00 93.00 128 ASP A O 1
ATOM 1057 N N . SER A 1 129 ? -15.819 7.586 11.374 1.00 94.00 129 SER A N 1
ATOM 1058 C CA . SER A 1 129 ? -15.094 6.829 12.388 1.00 94.00 129 SER A CA 1
ATOM 1059 C C . SER A 1 129 ? -14.972 7.572 13.713 1.00 94.00 129 SER A C 1
ATOM 1061 O O . SER A 1 129 ? -15.194 6.978 14.770 1.00 94.00 129 SER A O 1
ATOM 1063 N N . LEU A 1 130 ? -14.723 8.883 13.670 1.00 93.94 130 LEU A N 1
ATOM 1064 C CA . LEU A 1 130 ? -14.660 9.719 14.862 1.00 93.94 130 LEU A CA 1
ATOM 1065 C C . LEU A 1 130 ? -16.016 9.776 15.576 1.00 93.94 130 LEU A C 1
ATOM 1067 O O . LEU A 1 130 ? -16.066 9.683 16.803 1.00 93.94 130 LEU A O 1
ATOM 1071 N N . ILE A 1 131 ? -17.116 9.869 14.822 1.00 94.12 131 ILE A N 1
ATOM 1072 C CA . ILE A 1 131 ? -18.479 9.846 15.376 1.00 94.12 131 ILE A CA 1
ATOM 1073 C C . ILE A 1 131 ? -18.731 8.530 16.123 1.00 94.12 131 ILE A C 1
ATOM 1075 O O . ILE A 1 131 ? -19.215 8.541 17.257 1.00 94.12 131 ILE A O 1
ATOM 1079 N N . ILE A 1 132 ? -18.370 7.395 15.521 1.00 92.50 132 ILE A N 1
ATOM 1080 C CA . ILE A 1 132 ? -18.567 6.071 16.129 1.00 92.50 132 ILE A CA 1
ATOM 1081 C C . ILE A 1 132 ? -17.686 5.883 17.373 1.00 92.50 132 ILE A C 1
ATOM 1083 O O . ILE A 1 132 ? -18.170 5.399 18.397 1.00 92.50 132 ILE A O 1
ATOM 1087 N N . ILE A 1 133 ? -16.428 6.327 17.334 1.00 93.06 133 ILE A N 1
ATOM 1088 C CA . ILE A 1 133 ? -15.523 6.289 18.494 1.00 93.06 133 ILE A CA 1
ATOM 1089 C C . ILE A 1 133 ? -16.061 7.141 19.645 1.00 93.06 133 ILE A C 1
ATOM 1091 O O . ILE A 1 133 ? -16.072 6.697 20.795 1.00 93.06 133 ILE A O 1
ATOM 1095 N N . ASN A 1 134 ? -16.539 8.351 19.353 1.00 92.75 134 ASN A N 1
ATOM 1096 C CA . ASN A 1 134 ? -17.116 9.222 20.375 1.00 92.75 134 ASN A CA 1
ATOM 1097 C C . ASN A 1 134 ? -18.374 8.604 20.983 1.00 92.75 134 ASN A C 1
ATOM 1099 O O . ASN A 1 134 ? -18.527 8.626 22.200 1.00 92.75 134 ASN A O 1
ATOM 1103 N N . ARG A 1 135 ? -19.200 7.929 20.175 1.00 91.19 135 ARG A N 1
ATOM 1104 C CA . ARG A 1 135 ? -20.346 7.171 20.684 1.00 91.19 135 ARG A CA 1
ATOM 1105 C C . ARG A 1 135 ? -19.925 6.074 21.664 1.00 91.19 135 ARG A C 1
ATOM 1107 O O . ARG A 1 135 ? -20.558 5.938 22.706 1.00 91.19 135 ARG A O 1
ATOM 1114 N N . TYR A 1 136 ? -18.857 5.323 21.384 1.00 90.81 136 TYR A N 1
ATOM 1115 C CA . TYR A 1 136 ? -18.320 4.365 22.357 1.00 90.81 136 TYR A CA 1
ATOM 1116 C C . TYR A 1 136 ? -17.859 5.057 23.647 1.00 90.81 136 TYR A C 1
ATOM 1118 O O . TYR A 1 136 ? -18.216 4.616 24.738 1.00 90.81 136 TYR A O 1
ATOM 1126 N N . ARG A 1 137 ? -17.114 6.164 23.544 1.00 90.31 137 ARG A N 1
ATOM 1127 C CA . ARG A 1 137 ? -16.622 6.924 24.709 1.00 90.31 137 ARG A CA 1
ATOM 1128 C C . ARG A 1 137 ? -17.751 7.492 25.568 1.00 90.31 137 ARG A C 1
ATOM 1130 O O . ARG A 1 137 ? -17.668 7.418 26.793 1.00 90.31 137 ARG A O 1
ATOM 1137 N N . ASP A 1 138 ? -18.805 8.013 24.952 1.00 89.38 138 ASP A N 1
ATOM 1138 C CA . ASP A 1 138 ? -19.975 8.540 25.661 1.00 89.38 138 ASP A CA 1
ATOM 1139 C C . ASP A 1 138 ? -20.726 7.429 26.394 1.00 89.38 138 ASP A C 1
ATOM 1141 O O . ASP A 1 138 ? -21.101 7.597 27.556 1.00 89.38 138 ASP A O 1
ATOM 1145 N N . LEU A 1 139 ? -20.852 6.254 25.770 1.00 86.56 139 LEU A N 1
ATOM 1146 C CA . LEU A 1 139 ? -21.378 5.075 26.449 1.00 86.56 139 LEU A CA 1
ATOM 1147 C C . LEU A 1 139 ? -20.479 4.671 27.630 1.00 86.56 139 LEU A C 1
ATOM 1149 O O . LEU A 1 139 ? -21.003 4.416 28.705 1.00 86.56 139 LEU A O 1
ATOM 1153 N N . LEU A 1 140 ? -19.145 4.689 27.512 1.00 83.19 140 LEU A N 1
ATOM 1154 C CA . LEU A 1 140 ? -18.269 4.399 28.663 1.00 83.19 140 LEU A CA 1
ATOM 1155 C C . LEU A 1 140 ? -18.420 5.395 29.812 1.00 83.19 140 LEU A C 1
ATOM 1157 O O . LEU A 1 140 ? -18.314 5.000 30.971 1.00 83.19 140 LEU A O 1
ATOM 1161 N N . ARG A 1 141 ? -18.640 6.678 29.513 1.00 83.00 141 ARG A N 1
ATOM 1162 C CA . ARG A 1 141 ? 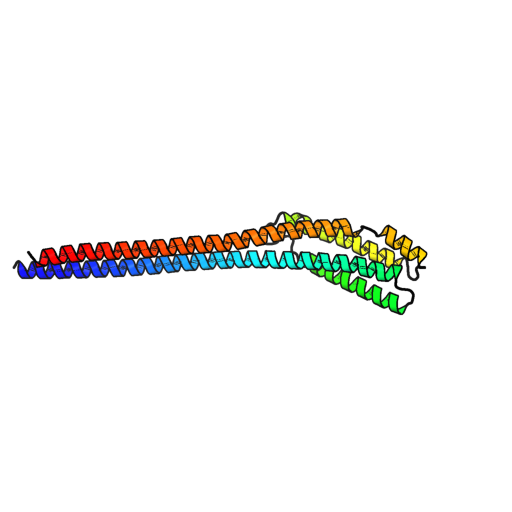-18.842 7.717 30.537 1.00 83.00 141 ARG A CA 1
ATOM 1163 C C . ARG A 1 141 ? -20.155 7.536 31.286 1.00 83.00 141 ARG A C 1
ATOM 1165 O O . ARG A 1 141 ? -20.197 7.778 32.485 1.00 83.00 141 ARG A O 1
ATOM 1172 N N . ALA A 1 142 ? -21.199 7.089 30.594 1.00 74.38 142 ALA A N 1
ATOM 1173 C CA . ALA A 1 142 ? -22.508 6.849 31.194 1.00 74.38 142 ALA A CA 1
ATOM 1174 C C . ALA A 1 142 ? -22.526 5.659 32.176 1.00 74.38 142 ALA A C 1
ATOM 1176 O O . ALA A 1 142 ? -23.522 5.463 32.869 1.00 74.38 142 ALA A O 1
ATOM 1177 N N . TYR A 1 143 ? -21.451 4.864 32.243 1.00 66.00 143 TYR A N 1
ATOM 1178 C CA . TYR A 1 143 ? -21.451 3.570 32.916 1.00 66.00 143 TYR A CA 1
ATOM 1179 C C . TYR A 1 143 ? -20.157 3.302 33.710 1.00 66.00 143 TYR A C 1
ATOM 1181 O O . TYR A 1 143 ? -19.302 2.516 33.300 1.00 66.00 143 TYR A O 1
ATOM 1189 N N . GLU A 1 144 ? -20.027 3.899 34.900 1.00 61.25 144 GLU A N 1
ATOM 1190 C CA . GLU A 1 144 ? -18.919 3.592 35.828 1.00 61.25 144 GLU A CA 1
ATOM 1191 C C . GLU A 1 144 ? -19.021 2.174 36.428 1.00 61.25 144 GLU A C 1
ATOM 1193 O O . GLU A 1 144 ? -18.012 1.494 36.657 1.00 61.25 144 GLU A O 1
ATOM 1198 N N . SER A 1 145 ? -20.244 1.666 36.614 1.00 65.06 145 SER A N 1
ATOM 1199 C CA . SER A 1 145 ? -20.499 0.291 37.048 1.00 65.06 145 SER A CA 1
ATOM 1200 C C . SER A 1 145 ? -21.714 -0.317 36.346 1.00 65.06 145 SER A C 1
ATOM 1202 O O . SER A 1 145 ? -22.846 -0.083 36.748 1.00 65.06 145 SER A O 1
ATOM 1204 N N . LEU A 1 146 ? -21.470 -1.138 35.322 1.00 71.25 146 LEU A N 1
ATOM 1205 C CA . LEU A 1 146 ? -22.488 -2.013 34.735 1.00 71.25 146 LEU A CA 1
ATOM 1206 C C . LEU A 1 146 ? -22.561 -3.331 35.504 1.00 71.25 146 LEU A C 1
ATOM 1208 O O . LEU A 1 146 ? -21.526 -3.964 35.753 1.00 71.25 146 LEU A O 1
ATOM 1212 N N . SER A 1 147 ? -23.775 -3.777 35.810 1.00 75.88 147 SER A N 1
ATOM 1213 C CA . SER A 1 147 ? -24.049 -5.194 36.045 1.00 75.88 147 SER A CA 1
ATOM 1214 C C . SER A 1 147 ? -23.819 -6.002 34.759 1.00 75.88 147 SER A C 1
ATOM 1216 O O . SER A 1 147 ? -23.799 -5.460 33.651 1.00 75.88 147 SER A O 1
ATOM 1218 N N . LEU A 1 148 ? -23.668 -7.326 34.876 1.00 75.94 148 LEU A N 1
ATOM 1219 C CA . LEU A 1 148 ? -23.526 -8.204 33.705 1.00 75.94 148 LEU A CA 1
ATOM 1220 C C . LEU A 1 148 ? -24.695 -8.042 32.719 1.00 75.94 148 LEU A C 1
ATOM 1222 O O . LEU A 1 148 ? -24.477 -7.985 31.511 1.00 75.94 148 LEU A O 1
ATOM 1226 N N . THR A 1 149 ? -25.921 -7.939 33.231 1.00 82.50 149 THR A N 1
ATOM 1227 C CA . THR A 1 149 ? -27.131 -7.803 32.413 1.00 82.50 149 THR A CA 1
ATOM 1228 C C . THR A 1 149 ? -27.143 -6.486 31.643 1.00 82.50 149 THR A C 1
ATOM 1230 O O . THR A 1 149 ? -27.412 -6.481 30.442 1.00 82.50 149 THR A O 1
ATOM 1233 N N . GLU A 1 150 ? -26.793 -5.374 32.294 1.00 82.75 150 GLU A N 1
ATOM 1234 C CA . GLU A 1 150 ? -26.700 -4.070 31.629 1.00 82.75 150 GLU A CA 1
ATOM 1235 C C . GLU A 1 150 ? -25.562 -4.046 30.603 1.00 82.75 150 GLU A C 1
ATOM 1237 O O . GLU A 1 150 ? -25.742 -3.517 29.508 1.00 82.75 150 GLU A O 1
ATOM 1242 N N . GLY A 1 151 ? -24.427 -4.686 30.908 1.00 83.94 151 GLY A N 1
ATOM 1243 C CA . GLY A 1 151 ? -23.314 -4.851 29.972 1.00 83.94 151 GLY A CA 1
ATOM 1244 C C . GLY A 1 151 ? -23.716 -5.614 28.707 1.00 83.94 151 GLY A C 1
ATOM 1245 O O . GLY A 1 151 ? -23.395 -5.189 27.602 1.00 83.94 151 GLY A O 1
ATOM 1246 N N . VAL A 1 152 ? -24.498 -6.690 28.835 1.00 84.44 152 VAL A N 1
ATOM 1247 C CA . VAL A 1 152 ? -25.023 -7.446 27.680 1.00 84.44 152 VAL A CA 1
ATOM 1248 C C . VAL A 1 152 ? -26.027 -6.627 26.866 1.00 84.44 152 VAL A C 1
ATOM 1250 O O . VAL A 1 152 ? -26.025 -6.689 25.635 1.00 84.44 152 VAL A O 1
ATOM 1253 N N . LEU A 1 153 ? -26.892 -5.848 27.521 1.00 86.44 153 LEU A N 1
ATOM 1254 C CA . LEU A 1 153 ? -27.819 -4.948 26.824 1.00 86.44 153 LEU A CA 1
ATOM 1255 C C . LEU A 1 153 ? -27.071 -3.848 26.069 1.00 86.44 153 LEU A C 1
ATOM 1257 O O . LEU A 1 153 ? -27.459 -3.490 24.955 1.00 86.44 153 LEU A O 1
ATOM 1261 N N . LEU A 1 154 ? -25.997 -3.331 26.661 1.00 86.81 154 LEU A N 1
ATOM 1262 C CA . LEU A 1 154 ? -25.143 -2.334 26.041 1.00 86.81 154 LEU A CA 1
ATOM 1263 C C . LEU A 1 154 ? -24.399 -2.906 24.828 1.00 86.81 154 LEU A C 1
ATOM 1265 O O . LEU A 1 154 ? -24.415 -2.268 23.778 1.00 86.81 154 LEU A O 1
ATOM 1269 N N . ASP A 1 155 ? -23.853 -4.125 24.929 1.00 86.56 155 ASP A N 1
ATOM 1270 C CA . ASP A 1 155 ? -23.211 -4.816 23.800 1.00 86.56 155 ASP A CA 1
ATOM 1271 C C . ASP A 1 155 ? -24.169 -4.901 22.614 1.00 86.56 155 ASP A C 1
ATOM 1273 O O . ASP A 1 155 ? -23.850 -4.437 21.520 1.00 86.56 155 ASP A O 1
ATOM 1277 N N . LYS A 1 156 ? -25.402 -5.365 22.861 1.00 87.62 156 LYS A N 1
ATOM 1278 C CA . LYS A 1 156 ? -26.454 -5.460 21.839 1.00 87.62 156 LYS A CA 1
ATOM 1279 C C . LYS A 1 156 ? -26.757 -4.129 21.151 1.00 87.62 156 LYS A C 1
ATOM 1281 O O . LYS A 1 156 ? -27.004 -4.127 19.950 1.00 87.62 156 LYS A O 1
ATOM 1286 N N . LYS A 1 157 ? -26.718 -3.004 21.876 1.00 85.88 157 LYS A N 1
ATOM 1287 C CA . LYS A 1 157 ? -26.914 -1.658 21.297 1.00 85.88 157 LYS A CA 1
ATOM 1288 C C . LYS A 1 157 ? -25.748 -1.209 20.417 1.00 85.88 157 LYS A C 1
ATOM 1290 O O . LYS A 1 157 ? -25.931 -0.324 19.583 1.00 85.88 157 LYS A O 1
ATOM 1295 N N . THR A 1 158 ? -24.566 -1.777 20.629 1.00 86.75 158 THR A N 1
ATOM 1296 C CA . THR A 1 158 ? -23.344 -1.438 19.892 1.00 86.75 158 THR A CA 1
ATOM 1297 C C . THR A 1 158 ? -23.001 -2.409 18.766 1.00 86.75 158 THR A C 1
ATOM 1299 O O . THR A 1 158 ? -22.122 -2.113 17.959 1.00 86.75 158 THR A O 1
ATOM 1302 N N . ILE A 1 159 ? -23.706 -3.542 18.665 1.00 84.75 159 ILE A N 1
ATOM 1303 C CA . ILE A 1 159 ? -23.511 -4.509 17.579 1.00 84.75 159 ILE A CA 1
ATOM 1304 C C . ILE A 1 159 ? -23.639 -3.804 16.227 1.00 84.75 159 ILE A C 1
ATOM 1306 O O . ILE A 1 159 ? -24.633 -3.144 15.932 1.00 84.75 159 ILE A O 1
ATOM 1310 N N . GLY A 1 160 ? -22.619 -3.984 15.391 1.00 85.19 160 GLY A N 1
ATOM 1311 C CA . GLY A 1 160 ? -22.616 -3.490 14.020 1.00 85.19 160 GLY A CA 1
ATOM 1312 C C . GLY A 1 160 ? -22.343 -1.994 13.869 1.00 85.19 160 GLY A C 1
ATOM 1313 O O . GLY A 1 160 ? -22.327 -1.528 12.732 1.00 85.19 160 GLY A O 1
ATOM 1314 N N . LEU A 1 161 ? -22.071 -1.250 14.952 1.00 88.81 161 LEU A N 1
ATOM 1315 C CA . LEU A 1 161 ? -21.719 0.176 14.864 1.00 88.81 161 LEU A CA 1
ATOM 1316 C C . LEU A 1 161 ? -20.540 0.422 13.920 1.00 88.81 161 LEU A C 1
ATOM 1318 O O . LEU A 1 161 ? -20.567 1.345 13.115 1.00 88.81 161 LEU A O 1
ATOM 1322 N N . THR A 1 162 ? -19.530 -0.436 13.983 1.00 92.44 162 THR A N 1
ATOM 1323 C CA . THR A 1 162 ? -18.313 -0.366 13.166 1.00 92.44 162 THR A CA 1
ATOM 1324 C C . THR A 1 162 ? -18.470 -1.000 11.788 1.00 92.44 162 THR A C 1
ATOM 1326 O O . THR A 1 162 ? -17.617 -0.787 10.929 1.00 92.44 162 THR A O 1
ATOM 1329 N N . LYS A 1 163 ? -19.558 -1.738 11.518 1.00 92.12 163 LYS A N 1
ATOM 1330 C CA . LYS A 1 163 ? -19.673 -2.602 10.330 1.00 92.12 163 LYS A CA 1
ATOM 1331 C C . LYS A 1 163 ? -19.561 -1.834 9.018 1.00 92.12 163 LYS A C 1
ATOM 1333 O O . LYS A 1 163 ? -18.941 -2.308 8.071 1.00 92.12 163 LYS A O 1
ATOM 1338 N N . ASN A 1 164 ? -20.137 -0.636 8.971 1.00 92.25 164 ASN A N 1
ATOM 1339 C CA . ASN A 1 164 ? -20.030 0.232 7.804 1.00 92.25 164 ASN A CA 1
ATOM 1340 C C . ASN A 1 164 ? -18.577 0.679 7.562 1.00 92.25 164 ASN A C 1
ATOM 1342 O O . ASN A 1 164 ? -18.104 0.637 6.431 1.00 92.25 164 ASN A O 1
ATOM 1346 N N . ILE A 1 165 ? -17.854 1.052 8.624 1.00 94.00 165 ILE A N 1
ATOM 1347 C CA . ILE A 1 165 ? -16.439 1.441 8.538 1.00 94.00 165 ILE A CA 1
ATOM 1348 C C . ILE A 1 165 ? -15.595 0.244 8.095 1.00 94.00 165 ILE A C 1
ATOM 1350 O O . ILE A 1 165 ? -14.789 0.386 7.181 1.00 94.00 165 ILE A O 1
ATOM 1354 N N . GLU A 1 166 ? -15.806 -0.937 8.688 1.00 94.25 166 GLU A N 1
ATOM 1355 C CA . GLU A 1 166 ? -15.111 -2.169 8.292 1.00 94.25 166 GLU A CA 1
ATOM 1356 C C . GLU A 1 166 ? -15.280 -2.457 6.798 1.00 94.25 166 GLU A C 1
ATOM 1358 O O . GLU A 1 166 ? -14.300 -2.728 6.106 1.00 94.25 166 GLU A O 1
ATOM 1363 N N . ASN A 1 167 ? -16.516 -2.381 6.299 1.00 93.44 167 ASN A N 1
ATOM 1364 C CA . ASN A 1 167 ? -16.819 -2.655 4.899 1.00 93.44 167 ASN A CA 1
ATOM 1365 C C . ASN A 1 167 ? -16.179 -1.614 3.972 1.00 93.44 167 ASN A C 1
ATOM 1367 O O . ASN A 1 167 ? -15.577 -1.989 2.970 1.00 93.44 167 ASN A O 1
ATOM 1371 N N . LYS A 1 168 ? -16.261 -0.321 4.316 1.00 93.12 168 LYS A N 1
ATOM 1372 C CA . LYS A 1 168 ? -15.610 0.749 3.543 1.00 93.12 168 LYS A CA 1
ATOM 1373 C C . LYS A 1 168 ? -14.094 0.552 3.497 1.00 93.12 168 LYS A C 1
ATOM 1375 O O . LYS A 1 168 ? -13.521 0.570 2.414 1.00 93.12 168 LYS A O 1
ATOM 1380 N N . LEU A 1 169 ? -13.455 0.289 4.640 1.00 94.50 169 LEU A N 1
ATOM 1381 C CA . LEU A 1 169 ? -12.021 -0.006 4.697 1.00 94.50 169 LEU A CA 1
ATOM 1382 C C . LEU A 1 169 ? -11.659 -1.226 3.848 1.00 94.50 169 LEU A C 1
ATOM 1384 O O . LEU A 1 169 ? -10.614 -1.221 3.202 1.00 94.50 169 LEU A O 1
ATOM 1388 N N . PHE A 1 170 ? -12.482 -2.279 3.882 1.00 94.12 170 PHE A N 1
ATOM 1389 C CA . PHE A 1 170 ? -12.266 -3.499 3.106 1.00 94.12 170 PHE A CA 1
ATOM 1390 C C . PHE A 1 170 ? -12.282 -3.223 1.606 1.00 94.12 170 PHE A C 1
ATOM 1392 O O . PHE A 1 170 ? -11.326 -3.580 0.922 1.00 94.12 170 PHE A O 1
ATOM 1399 N N . ILE A 1 171 ? -13.324 -2.542 1.125 1.00 92.69 171 ILE A N 1
ATOM 1400 C CA . ILE A 1 171 ? -13.476 -2.178 -0.288 1.00 92.69 171 ILE A CA 1
ATOM 1401 C C . ILE A 1 171 ? -12.306 -1.296 -0.734 1.00 92.69 171 ILE A C 1
ATOM 1403 O O . ILE A 1 171 ? -11.624 -1.643 -1.694 1.00 92.69 171 ILE A O 1
ATOM 1407 N N . MET A 1 172 ? -11.999 -0.229 0.015 1.00 92.69 172 MET A N 1
ATOM 1408 C CA . MET A 1 172 ? -10.874 0.661 -0.299 1.00 92.69 172 MET A CA 1
ATOM 1409 C C . MET A 1 172 ? -9.553 -0.106 -0.388 1.00 92.69 172 MET A C 1
ATOM 1411 O O . MET A 1 172 ? -8.794 0.074 -1.334 1.00 92.69 172 MET A O 1
ATOM 1415 N N . ASN A 1 173 ? -9.266 -0.982 0.580 1.00 94.12 173 ASN A N 1
ATOM 1416 C CA . ASN A 1 173 ? -8.015 -1.737 0.578 1.00 94.12 173 ASN A CA 1
ATOM 1417 C C . ASN A 1 173 ? -7.943 -2.706 -0.605 1.00 94.12 173 ASN A C 1
ATOM 1419 O O . ASN A 1 173 ? -6.889 -2.847 -1.218 1.00 94.12 173 ASN A O 1
ATOM 1423 N N . HIS A 1 174 ? -9.059 -3.354 -0.940 1.00 93.31 174 HIS A N 1
ATOM 1424 C CA . HIS A 1 174 ? -9.125 -4.260 -2.077 1.00 93.31 174 HIS A CA 1
ATOM 1425 C C . HIS A 1 174 ? -8.830 -3.531 -3.392 1.00 93.31 174 HIS A C 1
ATOM 1427 O O . HIS A 1 174 ? -7.934 -3.947 -4.122 1.00 93.31 174 HIS A O 1
ATOM 1433 N N . GLU A 1 175 ? -9.484 -2.393 -3.630 1.00 92.38 175 GLU A N 1
ATOM 1434 C CA . GLU A 1 175 ? -9.239 -1.560 -4.813 1.00 92.38 175 GLU A CA 1
ATOM 1435 C C . GLU A 1 175 ? -7.780 -1.075 -4.881 1.00 92.38 175 GLU A C 1
ATOM 1437 O O . GLU A 1 175 ? -7.147 -1.128 -5.936 1.00 92.38 175 GLU A O 1
ATOM 1442 N N . ILE A 1 176 ? -7.198 -0.652 -3.753 1.00 92.75 176 ILE A N 1
ATOM 1443 C CA . ILE A 1 176 ? -5.787 -0.238 -3.698 1.00 92.75 176 ILE A CA 1
ATOM 1444 C C . ILE A 1 176 ? -4.846 -1.404 -4.020 1.00 92.75 176 ILE A C 1
ATOM 1446 O O . ILE A 1 176 ? -3.874 -1.207 -4.752 1.00 92.75 176 ILE A O 1
ATOM 1450 N N . ILE A 1 177 ? -5.123 -2.608 -3.511 1.00 93.69 177 ILE A N 1
ATOM 1451 C CA . ILE A 1 177 ? -4.326 -3.809 -3.795 1.00 93.69 177 ILE A CA 1
ATOM 1452 C C . ILE A 1 177 ? -4.403 -4.167 -5.281 1.00 93.69 177 ILE A C 1
ATOM 1454 O O . ILE A 1 177 ? -3.370 -4.460 -5.882 1.00 93.69 177 ILE A O 1
ATOM 1458 N N . GLU A 1 178 ? -5.584 -4.105 -5.895 1.00 92.62 178 GLU A N 1
ATOM 1459 C CA . GLU A 1 178 ? -5.736 -4.358 -7.332 1.00 92.62 178 GLU A CA 1
ATOM 1460 C C . GLU A 1 178 ? -4.918 -3.367 -8.167 1.00 92.62 178 GLU A C 1
ATOM 1462 O O . GLU A 1 178 ? -4.158 -3.774 -9.051 1.00 92.62 178 GLU A O 1
ATOM 1467 N N . ILE A 1 179 ? -4.992 -2.072 -7.839 1.00 92.19 179 ILE A N 1
ATOM 1468 C CA . ILE A 1 179 ? -4.211 -1.025 -8.514 1.00 92.19 179 ILE A CA 1
ATOM 1469 C C . ILE A 1 179 ? -2.707 -1.244 -8.297 1.00 92.19 179 ILE A C 1
ATOM 1471 O O . ILE A 1 179 ? -1.918 -1.107 -9.234 1.00 92.19 179 ILE A O 1
ATOM 1475 N N . TYR A 1 180 ? -2.299 -1.609 -7.081 1.00 92.25 180 TYR A N 1
ATOM 1476 C CA . TYR A 1 180 ? -0.913 -1.921 -6.733 1.00 92.25 180 TYR A CA 1
ATOM 1477 C C . TYR A 1 180 ? -0.363 -3.089 -7.558 1.00 92.25 180 TYR A C 1
ATOM 1479 O O . TYR A 1 180 ? 0.697 -2.955 -8.176 1.00 92.25 180 TYR A O 1
ATOM 1487 N N . VAL A 1 181 ? -1.090 -4.207 -7.620 1.00 93.62 181 VAL A N 1
ATOM 1488 C CA . VAL A 1 181 ? -0.691 -5.396 -8.388 1.00 93.62 181 VAL A CA 1
ATOM 1489 C C . VAL A 1 181 ? -0.642 -5.077 -9.881 1.00 93.62 181 VAL A C 1
ATOM 1491 O O . VAL A 1 181 ? 0.349 -5.390 -10.545 1.00 93.62 181 VAL A O 1
ATOM 1494 N N . ALA A 1 182 ? -1.663 -4.396 -10.409 1.00 92.94 182 ALA A N 1
ATOM 1495 C CA . ALA A 1 182 ? -1.704 -3.996 -11.813 1.00 92.94 182 ALA A CA 1
ATOM 1496 C C . ALA A 1 182 ? -0.523 -3.085 -12.180 1.00 92.94 182 ALA A C 1
ATOM 1498 O O . ALA A 1 182 ? 0.108 -3.272 -13.223 1.00 92.94 182 ALA A O 1
ATOM 1499 N N . LEU A 1 183 ? -0.177 -2.132 -11.308 1.00 92.25 183 LEU A N 1
ATOM 1500 C CA . LEU A 1 183 ? 0.964 -1.250 -11.520 1.00 92.25 183 LEU A CA 1
ATOM 1501 C C . LEU A 1 183 ? 2.288 -2.019 -11.495 1.00 92.25 183 LEU A C 1
ATOM 1503 O O . LEU A 1 183 ? 3.132 -1.767 -12.348 1.00 92.25 183 LEU A O 1
ATOM 1507 N N . GLN A 1 184 ? 2.479 -2.970 -10.577 1.00 93.19 184 GLN A N 1
ATOM 1508 C CA . GLN A 1 184 ? 3.699 -3.787 -10.555 1.00 93.19 184 GLN A CA 1
ATOM 1509 C C . GLN A 1 184 ? 3.890 -4.590 -11.838 1.00 93.19 184 GLN A C 1
ATOM 1511 O O . GLN A 1 184 ? 4.978 -4.577 -12.417 1.00 93.19 184 GLN A O 1
ATOM 1516 N N . VAL A 1 185 ? 2.828 -5.259 -12.295 1.00 94.56 185 VAL A N 1
ATOM 1517 C CA . VAL A 1 185 ? 2.859 -6.026 -13.545 1.00 94.56 185 VAL A CA 1
ATOM 1518 C C . VAL A 1 185 ? 3.161 -5.099 -14.717 1.00 94.56 185 VAL A C 1
ATOM 1520 O O . VAL A 1 185 ? 4.027 -5.409 -15.533 1.00 94.56 185 VAL A O 1
ATOM 1523 N N . LYS A 1 186 ? 2.517 -3.927 -14.768 1.00 93.19 186 LYS A N 1
ATOM 1524 C CA . LYS A 1 186 ? 2.773 -2.928 -15.807 1.00 93.19 186 LYS A CA 1
ATOM 1525 C C . LYS A 1 186 ? 4.228 -2.460 -15.810 1.00 93.19 186 LYS A C 1
ATOM 1527 O O . LYS A 1 186 ? 4.848 -2.466 -16.862 1.00 93.19 186 LYS A O 1
ATOM 1532 N N . VAL A 1 187 ? 4.787 -2.097 -14.656 1.00 92.12 187 VAL A N 1
ATOM 1533 C CA . VAL A 1 187 ? 6.180 -1.628 -14.544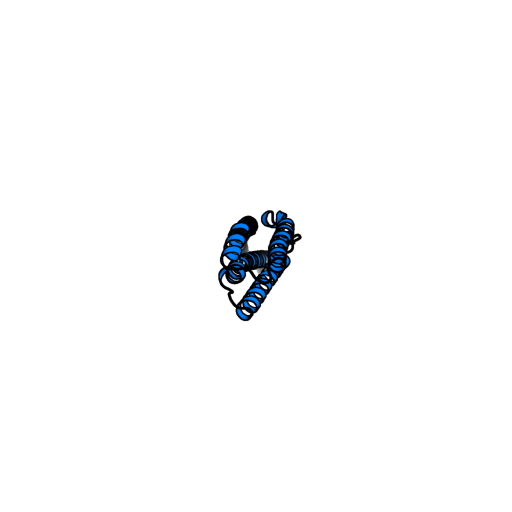 1.00 92.12 187 VAL A CA 1
ATOM 1534 C C . VAL A 1 187 ? 7.161 -2.693 -15.010 1.00 92.12 187 VAL A C 1
ATOM 1536 O O . VAL A 1 187 ? 8.092 -2.383 -15.751 1.00 92.12 187 VAL A O 1
ATOM 1539 N N . LYS A 1 188 ? 6.940 -3.948 -14.605 1.00 92.06 188 LYS A N 1
ATOM 1540 C CA . LYS A 1 188 ? 7.764 -5.072 -15.046 1.00 92.06 188 LYS A CA 1
ATOM 1541 C C . LYS A 1 188 ? 7.697 -5.240 -16.567 1.00 92.06 188 LYS A C 1
ATOM 1543 O O . LYS A 1 188 ? 8.739 -5.285 -17.214 1.00 92.06 188 LYS A O 1
ATOM 1548 N N . ASN A 1 189 ? 6.489 -5.277 -17.127 1.00 93.38 189 ASN A N 1
ATOM 1549 C CA . ASN A 1 189 ? 6.286 -5.462 -18.562 1.00 93.38 189 ASN A CA 1
ATOM 1550 C C . ASN A 1 189 ? 6.867 -4.297 -19.376 1.00 93.38 189 ASN A C 1
ATOM 1552 O O . ASN A 1 189 ? 7.585 -4.528 -20.344 1.00 93.38 189 ASN A O 1
ATOM 1556 N N . ASP A 1 190 ? 6.615 -3.052 -18.966 1.00 91.50 190 ASP A N 1
ATOM 1557 C CA . ASP A 1 190 ? 7.132 -1.855 -19.638 1.00 91.50 190 ASP A CA 1
ATOM 1558 C C . ASP A 1 190 ? 8.671 -1.836 -19.630 1.00 91.50 190 ASP A C 1
ATOM 1560 O O . ASP A 1 190 ? 9.296 -1.450 -20.621 1.00 91.50 190 ASP A O 1
ATOM 1564 N N . PHE A 1 191 ? 9.297 -2.283 -18.534 1.00 91.50 191 PHE A N 1
ATOM 1565 C CA . PHE A 1 191 ? 10.751 -2.405 -18.445 1.00 91.50 191 PHE A CA 1
ATOM 1566 C C . PHE A 1 191 ? 11.298 -3.497 -19.376 1.00 91.50 191 PHE A C 1
ATOM 1568 O O . PHE A 1 191 ? 12.257 -3.245 -20.107 1.00 91.50 191 PHE A O 1
ATOM 1575 N N . GLU A 1 192 ? 10.681 -4.684 -19.391 1.00 92.25 192 GLU A N 1
ATOM 1576 C CA . GLU A 1 192 ? 11.076 -5.793 -20.272 1.00 92.25 192 GLU A CA 1
ATOM 1577 C C . GLU A 1 192 ? 10.946 -5.422 -21.757 1.00 92.25 192 GLU A C 1
ATOM 1579 O O . GLU A 1 192 ? 11.874 -5.668 -22.533 1.00 92.25 192 GLU A O 1
ATOM 1584 N N . ILE A 1 193 ? 9.843 -4.769 -22.144 1.00 93.00 193 ILE A N 1
ATOM 1585 C CA . ILE A 1 193 ? 9.611 -4.297 -23.517 1.00 93.00 193 ILE A CA 1
ATOM 1586 C C . ILE A 1 193 ? 10.707 -3.316 -23.931 1.00 93.00 193 ILE A C 1
ATOM 1588 O O . ILE A 1 193 ? 11.361 -3.517 -24.951 1.00 93.00 193 ILE A O 1
ATOM 1592 N N . ARG A 1 194 ? 10.971 -2.288 -23.120 1.00 91.31 194 ARG A N 1
ATOM 1593 C CA . ARG A 1 194 ? 11.979 -1.265 -23.449 1.00 91.31 194 ARG A CA 1
ATOM 1594 C C . ARG A 1 194 ? 13.392 -1.821 -23.485 1.00 91.31 194 ARG A C 1
ATOM 1596 O O . ARG A 1 194 ? 14.192 -1.419 -24.327 1.00 91.31 194 ARG A O 1
ATOM 1603 N N . TYR A 1 195 ? 13.701 -2.763 -22.598 1.00 93.00 195 TYR A N 1
ATOM 1604 C CA . TYR A 1 195 ? 14.976 -3.468 -22.632 1.00 93.00 195 TYR A CA 1
ATOM 1605 C C . TYR A 1 195 ? 15.129 -4.272 -23.929 1.00 93.00 195 TYR A C 1
ATOM 1607 O O . TYR A 1 195 ? 16.181 -4.225 -24.572 1.00 93.00 195 TYR A O 1
ATOM 1615 N N . TYR A 1 196 ? 14.075 -4.981 -24.341 1.00 94.50 196 TYR A N 1
ATOM 1616 C CA . TYR A 1 196 ? 14.060 -5.715 -25.601 1.00 94.50 196 TYR A CA 1
ATOM 1617 C C . TYR A 1 196 ? 14.218 -4.782 -26.808 1.00 94.50 196 TYR A C 1
ATOM 1619 O O . TYR A 1 196 ? 15.055 -5.051 -27.669 1.00 94.50 196 TYR A O 1
ATOM 1627 N N . GLU A 1 197 ? 13.485 -3.668 -26.850 1.00 91.69 197 GLU A N 1
ATOM 1628 C CA . GLU A 1 197 ? 13.594 -2.645 -27.898 1.00 91.69 197 GLU A CA 1
ATOM 1629 C C . GLU A 1 197 ? 15.010 -2.072 -27.989 1.00 91.69 197 GLU A C 1
ATOM 1631 O O . GLU A 1 197 ? 15.587 -2.027 -29.078 1.00 91.69 197 GLU A O 1
ATOM 1636 N N . LEU A 1 198 ? 15.608 -1.701 -26.850 1.00 93.25 198 LEU A N 1
ATOM 1637 C CA . LEU A 1 198 ? 16.985 -1.216 -26.798 1.00 93.25 198 LEU A CA 1
ATOM 1638 C C . LEU A 1 198 ? 17.950 -2.277 -27.330 1.00 93.25 198 LEU A C 1
ATOM 1640 O O . LEU A 1 198 ? 18.775 -1.985 -28.192 1.00 93.25 198 LEU A O 1
ATOM 1644 N N . ARG A 1 199 ? 17.825 -3.528 -26.882 1.00 94.06 199 ARG A N 1
ATOM 1645 C CA . ARG A 1 199 ? 18.670 -4.628 -27.361 1.00 94.06 199 ARG A CA 1
ATOM 1646 C C . ARG A 1 199 ? 18.537 -4.836 -28.873 1.00 94.06 199 ARG A C 1
ATOM 1648 O O . ARG A 1 199 ? 19.555 -4.999 -29.542 1.00 94.06 199 ARG A O 1
ATOM 1655 N N . GLN A 1 200 ? 17.318 -4.836 -29.414 1.00 94.19 200 GLN A N 1
ATOM 1656 C CA . GLN A 1 200 ? 17.085 -4.986 -30.855 1.00 94.19 200 GLN A CA 1
ATOM 1657 C C . GLN A 1 200 ? 17.687 -3.828 -31.646 1.00 94.19 200 GLN A C 1
ATOM 1659 O O . GLN A 1 200 ? 18.358 -4.055 -32.652 1.00 94.19 200 GLN A O 1
ATOM 1664 N N . PHE A 1 201 ? 17.521 -2.598 -31.158 1.00 91.31 201 PHE A N 1
ATOM 1665 C CA . PHE A 1 201 ? 18.155 -1.421 -31.740 1.00 91.31 201 PHE A CA 1
ATOM 1666 C C . PHE A 1 201 ? 19.682 -1.574 -31.801 1.00 91.31 201 PHE A C 1
ATOM 1668 O O . PHE A 1 201 ? 20.272 -1.373 -32.861 1.00 91.31 201 PHE A O 1
ATOM 1675 N N . LEU A 1 202 ? 20.324 -2.007 -30.709 1.00 91.38 202 LEU A N 1
ATOM 1676 C CA . LEU A 1 202 ? 21.776 -2.226 -30.683 1.00 91.38 202 LEU A CA 1
ATOM 1677 C C . LEU A 1 202 ? 22.222 -3.298 -31.674 1.00 91.38 202 LEU A C 1
ATOM 1679 O O . LEU A 1 202 ? 23.183 -3.086 -32.412 1.00 91.38 202 LEU A O 1
ATOM 1683 N N . ILE A 1 203 ? 21.514 -4.429 -31.731 1.00 93.56 203 ILE A N 1
ATOM 1684 C CA . ILE A 1 203 ? 21.813 -5.505 -32.685 1.00 93.56 203 ILE A CA 1
ATOM 1685 C C . ILE A 1 203 ? 21.711 -4.984 -34.123 1.00 93.56 203 ILE A C 1
ATOM 1687 O O . ILE A 1 203 ? 22.618 -5.220 -34.919 1.00 93.56 203 ILE A O 1
ATOM 1691 N N . LEU A 1 204 ? 20.652 -4.240 -34.453 1.00 92.19 204 LEU A N 1
ATOM 1692 C CA . LEU A 1 204 ? 20.456 -3.670 -35.788 1.00 92.19 204 LEU A CA 1
ATOM 1693 C C . LEU A 1 204 ? 21.562 -2.679 -36.161 1.00 92.19 204 LEU A C 1
ATOM 1695 O O . LEU A 1 204 ? 22.087 -2.749 -37.271 1.00 92.19 204 LEU A O 1
ATOM 1699 N N . VAL A 1 205 ? 21.960 -1.798 -35.239 1.00 88.88 205 VAL A N 1
ATOM 1700 C CA . VAL A 1 205 ? 23.054 -0.841 -35.471 1.00 88.88 205 VAL A CA 1
ATOM 1701 C C . VAL A 1 205 ? 24.386 -1.564 -35.677 1.00 88.88 205 VAL A C 1
ATOM 1703 O O . VAL A 1 205 ? 25.132 -1.208 -36.589 1.00 88.88 205 VAL A O 1
ATOM 1706 N N . ILE A 1 206 ? 24.673 -2.610 -34.895 1.00 88.94 206 ILE A N 1
ATOM 1707 C CA . ILE A 1 206 ? 25.886 -3.426 -35.056 1.00 88.94 206 ILE A CA 1
ATOM 1708 C C . ILE A 1 206 ? 25.880 -4.144 -36.409 1.00 88.94 206 ILE A C 1
ATOM 1710 O O . ILE A 1 206 ? 26.868 -4.072 -37.140 1.00 88.94 206 ILE A O 1
ATOM 1714 N N . LEU A 1 207 ? 24.775 -4.798 -36.780 1.00 92.12 207 LEU A N 1
ATOM 1715 C CA . LEU A 1 207 ? 24.646 -5.474 -38.076 1.00 92.12 207 LEU A CA 1
ATOM 1716 C C . LEU A 1 207 ? 24.810 -4.493 -39.239 1.00 92.12 207 LEU A C 1
ATOM 1718 O O . LEU A 1 207 ? 25.509 -4.794 -40.207 1.00 92.12 207 LEU A O 1
ATOM 1722 N N . PHE A 1 208 ? 24.228 -3.300 -39.126 1.00 89.75 208 PHE A N 1
ATOM 1723 C CA . PHE A 1 208 ? 24.370 -2.246 -40.123 1.00 89.75 208 PHE A CA 1
ATOM 1724 C C . PHE A 1 208 ? 25.817 -1.742 -40.232 1.00 89.75 208 PHE A C 1
ATOM 1726 O O . PHE A 1 208 ? 26.342 -1.603 -41.338 1.00 89.75 208 PHE A O 1
ATOM 1733 N N . ALA A 1 209 ? 26.499 -1.535 -39.102 1.00 86.44 209 ALA A N 1
ATOM 1734 C CA . ALA A 1 209 ? 27.906 -1.140 -39.078 1.00 86.44 209 ALA A CA 1
ATOM 1735 C C . ALA A 1 209 ? 28.816 -2.208 -39.711 1.00 86.44 209 ALA A C 1
ATOM 1737 O O . ALA A 1 209 ? 29.691 -1.876 -40.515 1.00 86.44 209 ALA A O 1
ATOM 1738 N N . LEU A 1 210 ? 28.582 -3.489 -39.402 1.00 87.00 210 LEU A N 1
ATOM 1739 C CA . LEU A 1 210 ? 29.303 -4.618 -40.000 1.00 87.00 210 LEU A CA 1
ATOM 1740 C C . LEU A 1 210 ? 29.058 -4.709 -41.508 1.00 87.00 210 LEU A C 1
ATOM 1742 O O . LEU A 1 210 ? 30.002 -4.887 -42.276 1.00 87.00 210 LEU A O 1
ATOM 1746 N N . PHE A 1 211 ? 27.812 -4.529 -41.944 1.00 89.88 211 PHE A N 1
ATOM 1747 C CA . PHE A 1 211 ? 27.451 -4.529 -43.359 1.00 89.88 211 PHE A CA 1
ATOM 1748 C C . PHE A 1 211 ? 28.143 -3.398 -44.134 1.00 89.88 211 PHE A C 1
ATOM 1750 O O . PHE A 1 211 ? 28.739 -3.637 -45.188 1.00 89.88 211 PHE A O 1
ATOM 1757 N N . LEU A 1 212 ? 28.140 -2.175 -43.592 1.00 86.38 212 LEU A N 1
ATOM 1758 C CA . LEU A 1 212 ? 28.861 -1.045 -44.186 1.00 86.38 212 LEU A CA 1
ATOM 1759 C C . LEU A 1 212 ? 30.374 -1.286 -44.229 1.00 86.38 212 LEU A C 1
ATOM 1761 O O . LEU A 1 212 ? 31.012 -1.000 -45.245 1.00 86.38 212 LEU A O 1
ATOM 1765 N N . SER A 1 213 ? 30.944 -1.840 -43.156 1.00 82.94 213 SER A N 1
ATOM 1766 C CA . SER A 1 213 ? 32.361 -2.209 -43.101 1.00 82.94 213 SER A CA 1
ATOM 1767 C C . SER A 1 213 ? 32.715 -3.224 -44.191 1.00 82.94 213 SER A C 1
ATOM 1769 O O . SER A 1 213 ? 33.671 -3.012 -44.938 1.00 82.94 213 SER A O 1
ATOM 1771 N N . PHE A 1 214 ? 31.895 -4.266 -44.359 1.00 86.00 214 PHE A N 1
ATOM 1772 C CA . PHE A 1 214 ? 32.067 -5.277 -45.400 1.00 86.00 214 PHE A CA 1
ATOM 1773 C C . PHE A 1 214 ? 32.038 -4.669 -46.810 1.00 86.00 214 PHE A C 1
ATOM 1775 O O . PHE A 1 214 ? 32.953 -4.908 -47.600 1.00 86.00 214 PHE A O 1
ATOM 1782 N N . ILE A 1 215 ? 31.044 -3.824 -47.119 1.00 86.38 215 ILE A N 1
ATOM 1783 C CA . ILE A 1 215 ? 30.954 -3.137 -48.420 1.00 86.38 215 ILE A CA 1
ATOM 1784 C C . ILE A 1 215 ? 32.196 -2.279 -48.678 1.00 86.38 215 ILE A C 1
ATOM 1786 O O . ILE A 1 215 ? 32.739 -2.283 -49.788 1.00 86.38 215 ILE A O 1
ATOM 1790 N N . ASN A 1 216 ? 32.641 -1.523 -47.676 1.00 83.19 216 ASN A N 1
ATOM 1791 C CA . ASN A 1 216 ? 33.787 -0.630 -47.817 1.00 83.19 216 ASN A CA 1
ATOM 1792 C C . ASN A 1 216 ? 35.090 -1.404 -48.025 1.00 83.19 216 ASN A C 1
ATOM 1794 O O . ASN A 1 216 ? 35.867 -1.043 -48.911 1.00 83.19 216 ASN A O 1
ATOM 1798 N N . LEU A 1 217 ? 35.302 -2.489 -47.274 1.00 81.94 217 LEU A N 1
ATOM 1799 C CA . LEU A 1 217 ? 36.447 -3.385 -47.444 1.00 81.94 217 LEU A CA 1
ATOM 1800 C C . LEU A 1 217 ? 36.441 -4.041 -48.826 1.00 81.94 217 LEU A C 1
ATOM 1802 O O . LEU A 1 217 ? 37.456 -4.005 -49.518 1.00 81.94 217 LEU A O 1
ATOM 1806 N N . PHE A 1 218 ? 35.294 -4.549 -49.278 1.00 85.75 218 PHE A N 1
ATOM 1807 C CA . PHE A 1 218 ? 35.154 -5.136 -50.611 1.00 85.75 218 PHE A CA 1
ATOM 1808 C C . PHE A 1 218 ? 35.492 -4.126 -51.720 1.00 85.75 218 PHE A C 1
ATOM 1810 O O . PHE A 1 218 ? 36.285 -4.405 -52.621 1.00 85.75 218 PHE A O 1
ATOM 1817 N N . LYS A 1 219 ? 34.961 -2.899 -51.622 1.00 81.81 219 LYS A N 1
ATOM 1818 C CA . LYS A 1 219 ? 35.278 -1.798 -52.549 1.00 81.81 219 LYS A CA 1
ATOM 1819 C C . LYS A 1 219 ? 36.741 -1.358 -52.489 1.00 81.81 219 LYS A C 1
ATOM 1821 O O . LYS A 1 219 ? 37.232 -0.804 -53.475 1.00 81.81 219 LYS A O 1
ATOM 1826 N N . ALA A 1 220 ? 37.402 -1.490 -51.343 1.00 81.12 220 ALA A N 1
ATOM 1827 C CA . ALA A 1 220 ? 38.815 -1.166 -51.187 1.00 81.12 220 ALA A CA 1
ATOM 1828 C C . ALA A 1 220 ? 39.689 -2.247 -51.837 1.00 81.12 220 ALA A C 1
ATOM 1830 O O . ALA A 1 220 ? 40.546 -1.914 -52.650 1.00 81.12 220 ALA A O 1
ATOM 1831 N N . LEU A 1 221 ? 39.408 -3.524 -51.564 1.00 80.94 221 LEU A N 1
ATOM 1832 C CA . LEU A 1 221 ? 40.105 -4.663 -52.167 1.00 80.94 221 LEU A CA 1
ATOM 1833 C C . LEU A 1 221 ? 40.019 -4.644 -53.695 1.00 80.94 221 LEU A C 1
ATOM 1835 O O . LEU A 1 221 ? 41.044 -4.793 -54.350 1.00 80.94 221 LEU A O 1
ATOM 1839 N N . ARG A 1 222 ? 38.841 -4.349 -54.262 1.00 81.06 222 ARG A N 1
ATOM 1840 C CA . ARG A 1 222 ? 38.671 -4.236 -55.720 1.00 81.06 222 ARG A CA 1
ATOM 1841 C C . ARG A 1 222 ? 39.550 -3.151 -56.357 1.00 81.06 222 ARG A C 1
ATOM 1843 O O . ARG A 1 222 ? 40.121 -3.375 -57.411 1.00 81.06 222 ARG A O 1
ATOM 1850 N N . VAL A 1 223 ? 39.701 -1.997 -55.700 1.00 77.88 223 VAL A N 1
ATOM 1851 C CA . VAL A 1 223 ? 40.591 -0.911 -56.173 1.00 77.88 223 VAL A CA 1
ATOM 1852 C C . VAL A 1 223 ? 42.072 -1.263 -56.008 1.00 77.88 223 VAL A C 1
ATOM 1854 O O . VAL A 1 223 ? 42.915 -0.682 -56.676 1.00 77.88 223 VAL A O 1
ATOM 1857 N N . SER A 1 224 ? 42.405 -2.190 -55.107 1.00 68.62 224 SER A N 1
ATOM 1858 C CA . SER A 1 224 ? 43.774 -2.691 -54.957 1.00 68.62 224 SER A CA 1
ATOM 1859 C C . SER A 1 224 ? 44.125 -3.795 -55.960 1.00 68.62 224 SER A C 1
ATOM 1861 O O . SER A 1 224 ? 45.311 -4.062 -56.135 1.00 68.62 224 SER A O 1
ATOM 1863 N N . SER A 1 225 ? 43.130 -4.475 -56.539 1.00 65.56 225 SER A N 1
ATOM 1864 C CA . SER A 1 225 ? 43.317 -5.534 -57.542 1.00 65.56 225 SER A CA 1
ATOM 1865 C C . SER A 1 225 ? 43.290 -5.032 -58.991 1.00 65.56 225 SER A C 1
ATOM 1867 O O . SER A 1 225 ? 43.660 -5.789 -59.883 1.00 65.56 225 SER A O 1
ATOM 1869 N N . GLU A 1 226 ? 42.821 -3.799 -59.210 1.00 57.03 226 GLU A N 1
ATOM 1870 C CA . GLU A 1 226 ? 42.878 -3.048 -60.478 1.00 57.03 226 GLU A CA 1
ATOM 1871 C C . GLU A 1 226 ? 44.164 -2.204 -60.549 1.00 57.03 226 GLU A C 1
ATOM 1873 O O . GLU A 1 226 ? 44.754 -2.128 -61.648 1.00 57.03 226 GLU A O 1
#

Organism: NCBI:txid1581557